Protein 9J91 (pdb70)

B-factor: mean 64.82, std 16.99, range [32.18, 132.57]

Radius of gyration: 20.66 Å; Cα contacts (8 Å, |Δi|>4): 702; chains: 1; bounding box: 48×65×39 Å

Nearest PDB structures (foldseek):
  9j91-assembly1_A  TM=1.003E+00  e=2.017E-70  Trichinella pseudospiralis
  8gxv-assembly1_A  TM=9.081E-01  e=3.462E-33  Chlorobium limicola DSM 245
  3f5n-assembly4_D  TM=8.571E-01  e=1.144E-31  Homo sapiens
  5ncs-assembly2_B  TM=8.682E-01  e=2.111E-29  Tannerella forsythia 92A2
  6hx4-assembly2_B  TM=8.021E-01  e=2.090E-24  Homo sapiens

Secondary structure (DSSP, 8-state):
-HHHHHHHHHHHHHHTT--SS-EEE-HHHHHHHHHHHHTTB-HHHHHHTTTT-----------EEEEEEEEEEETT----HHHHHHHHHH-SS--EEE-TTSHHHHHHHHHHHH---S---S-SS--SS--EEEEEEEEEE--BSS---GGG-EEEEEE-SSS-EEEEEEEEEEEEEEEEE-SSEEEEEEEBSSTTEEEEEEEESSTT-HHHHHHH--HHHHHHHHHS-EEEEEEEEEE-EEEEEE--HHHHHHTT---TTS-B-----EEEEEEEEEEEE-S----PPPEEEE--S-EEEEEEETTS--EEEEEEE--

Solvent-accessible surface area: 15010 Å² total; per-residue (Å²): 181,50,59,28,26,22,0,78,8,2,2,65,16,0,64,36,29,20,79,144,61,28,11,2,0,0,0,22,0,0,40,25,0,22,9,2,6,12,30,4,10,39,50,206,6,82,100,63,15,65,65,104,24,98,88,102,70,84,73,59,135,105,101,76,64,55,31,2,14,30,2,2,0,65,72,114,30,171,26,79,95,80,25,56,75,80,0,81,159,31,20,157,12,46,18,34,81,3,60,3,90,82,27,85,61,2,10,95,94,1,17,173,69,0,43,96,114,69,24,132,15,3,66,105,123,67,12,102,162,12,8,14,2,1,0,0,3,0,1,1,22,5,47,8,68,39,113,4,38,78,170,50,30,57,115,75,157,0,21,26,76,158,137,52,102,109,108,15,56,0,0,46,26,84,51,75,11,105,2,15,103,57,152,40,2,22,0,0,4,3,21,3,65,66,56,118,13,0,0,8,0,0,3,3,88,93,121,91,9,3,93,116,3,0,92,85,2,48,1,84,55,0,30,73,4,15,155,66,15,91,78,68,96,0,40,2,12,0,0,82,18,140,9,79,49,87,17,66,2,77,116,1,16,88,94,46,37,43,31,33,110,139,44,22,57,130,113,11,50,20,19,27,12,31,4,31,0,40,0,47,5,30,14,56,18,85,198,82,120,58,26,83,0,73,0,45,18,2,0,0,0,0,0,0,9,73,148,36,27,4,0,12,0,0,0,0,12,36,23

Organism: Trichinella pseudospiralis (NCBI:txid6337)

InterPro domains:
  IPR000215 Serpin family [PTHR11461] (72-438)
  IPR023795 Serpin, conserved site [PS00284] (414-424)
  IPR023796 Serpin domain [PF00079] (73-437)
  IPR023796 Serpin domain [SM00093] (78-440)
  IPR036186 Serpin superfamily [SSF56574] (59-439)
  IPR042178 Serpin superfamily, domain 1 [G3DSA:3.30.497.10] (81-402)
  IPR042185 Serpin superfamily, domain 2 [G3DSA:2.30.39.10] (234-437)

Foldseek 3Di:
DLLLLLLQQVLLLVLLDDDLDKDKFFSVLVVLLVVLQQLWWDDPQVVVPCVSPPDDDDDDDDQDKDKDKAKEFAQPDPQDVVSQVVQVVPDDYGYHYAHCCVVVVRLVVVQVSVDVDDDSWDDGDQGHPAGMEIEIEIEHEFAFADFFDQVQFDWDWFDLDVPDTDTFTKTKDKDKWWWDDDDFWIWTWTATNVRQKIKIKTATPDQACASVCSVVAGSVNVLVNVVPTDIDIETEIGGFDKDKDKDQVVVSVVVVPHDQDDTTSPDHGHRYYTTIYIYGDDRGHDVDDHHYHHRRGKIKMFMARPVSSGTGMIMIDSD

Structure (mmCIF, N/CA/C/O backbone):
data_9J91
#
_entry.id   9J91
#
_cell.length_a   175.498
_cell.length_b   175.498
_cell.length_c   63.425
_cell.angle_alpha   90.000
_cell.angle_beta   90.000
_cell.angle_gamma   120.000
#
_symmetry.space_group_name_H-M   'P 62 2 2'
#
loop_
_entity.id
_entity.type
_entity.pdbx_description
1 polymer 'Serine protease inhibitor 1 serpin'
2 water water
#
loop_
_atom_site.group_PDB
_atom_site.id
_atom_site.type_symbol
_atom_site.label_atom_id
_atom_site.label_alt_id
_atom_site.label_comp_id
_atom_site.label_asym_id
_atom_site.label_entity_id
_atom_site.label_seq_id
_atom_site.pdbx_PDB_ins_code
_atom_site.Cartn_x
_atom_site.Cartn_y
_atom_site.Cartn_z
_atom_site.occupancy
_atom_site.B_iso_or_equiv
_atom_site.auth_seq_id
_atom_site.auth_comp_id
_atom_site.auth_asym_id
_atom_site.auth_atom_id
_atom_site.pdbx_PDB_model_num
ATOM 1 N N . PHE A 1 6 ? 21.97562 56.76927 59.07969 1.000 78.44863 6 PHE A N 1
ATOM 2 C CA . PHE A 1 6 ? 20.65695 57.18878 58.60803 1.000 76.49367 6 PHE A CA 1
ATOM 3 C C . PHE A 1 6 ? 20.43770 56.81275 57.13120 1.000 75.73909 6 PHE A C 1
ATOM 4 O O . PHE A 1 6 ? 21.38615 56.59478 56.37495 1.000 65.46339 6 PHE A O 1
ATOM 12 N N . ASP A 1 7 ? 19.16633 56.71546 56.74079 1.000 76.26209 7 ASP A N 1
ATOM 13 C CA . ASP A 1 7 ? 18.82942 56.36853 55.36224 1.000 78.86750 7 ASP A CA 1
ATOM 14 C C . ASP A 1 7 ? 19.32016 57.43877 54.39323 1.000 74.15960 7 ASP A C 1
ATOM 15 O O . ASP A 1 7 ? 19.80720 57.12704 53.29792 1.000 60.04677 7 ASP A O 1
ATOM 20 N N . ILE A 1 8 ? 19.19272 58.70658 54.78996 1.000 76.68860 8 ILE A N 1
ATOM 21 C CA . ILE A 1 8 ? 19.73402 59.82563 54.02315 1.000 76.01306 8 ILE A CA 1
ATOM 22 C C . ILE A 1 8 ? 21.20116 59.58847 53.67902 1.000 76.97589 8 ILE A C 1
ATOM 23 O O . ILE A 1 8 ? 21.63830 59.83335 52.54550 1.000 78.06236 8 ILE A O 1
ATOM 28 N N . SER A 1 9 ? 21.97885 59.07968 54.63002 1.000 76.16183 9 SER A N 1
ATOM 29 C CA . SER A 1 9 ? 23.39356 58.89136 54.34860 1.000 74.76927 9 SER A CA 1
ATOM 30 C C . SER A 1 9 ? 23.66144 57.63984 53.51394 1.000 70.07568 9 SER A C 1
ATOM 31 O O . SER A 1 9 ? 24.70763 57.54999 52.86184 1.000 71.55258 9 SER A O 1
ATOM 34 N N . MET A 1 10 ? 22.74817 56.67689 53.49932 1.000 70.75528 10 MET A N 1
ATOM 35 C CA . MET A 1 10 ? 22.95648 55.52701 52.63056 1.000 78.06091 10 MET A CA 1
ATOM 36 C C . MET A 1 10 ? 22.60178 55.86878 51.19482 1.000 70.11432 10 MET A C 1
ATOM 37 O O . MET A 1 10 ? 23.27383 55.42761 50.26295 1.000 62.76959 10 MET A O 1
ATOM 42 N N . ALA A 1 11 ? 21.53049 56.63441 50.99659 1.000 70.48951 11 ALA A N 1
ATOM 43 C CA . ALA A 1 11 ? 21.14918 57.03341 49.64805 1.000 74.28116 11 ALA A CA 1
ATOM 44 C C . ALA A 1 11 ? 22.33267 57.66468 48.92709 1.000 71.92124 11 ALA A C 1
ATOM 45 O O . ALA A 1 11 ? 22.71136 57.21399 47.84409 1.000 66.87748 11 ALA A O 1
ATOM 47 N N . ASN A 1 12 ? 23.01056 58.61495 49.56205 1.000 70.93087 12 ASN A N 1
ATOM 48 C CA . ASN A 1 12 ? 24.09327 59.27433 48.85044 1.000 71.00574 12 ASN A CA 1
ATOM 49 C C . ASN A 1 12 ? 25.41614 58.51630 48.88986 1.000 66.74877 12 ASN A C 1
ATOM 50 O O . ASN A 1 12 ? 26.29982 58.80830 48.07875 1.000 60.03185 12 ASN A O 1
ATOM 55 N N . PHE A 1 13 ? 25.59363 57.56012 49.79970 1.000 69.67734 13 PHE A N 1
ATOM 56 C CA . PHE A 1 13 ? 26.71519 56.64380 49.63565 1.000 64.39332 13 PHE A CA 1
ATOM 57 C C . PHE A 1 13 ? 26.56279 55.85374 48.35115 1.000 59.99963 13 PHE A C 1
ATOM 58 O O . PHE A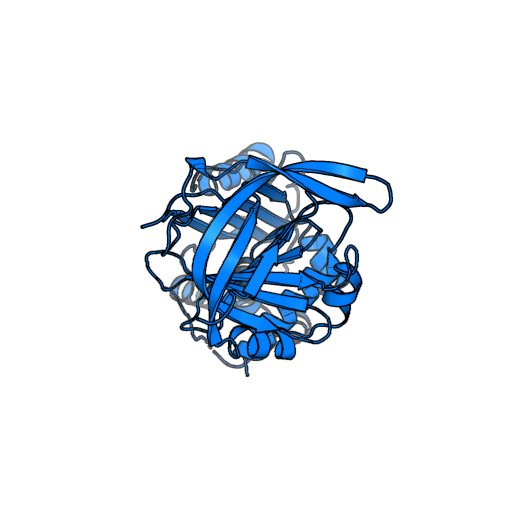 1 13 ? 27.53648 55.67172 47.60928 1.000 56.86650 13 PHE A O 1
ATOM 66 N N . ALA A 1 14 ? 25.32936 55.40682 48.05910 1.000 65.57062 14 ALA A N 1
ATOM 67 C CA . ALA A 1 14 ? 25.04627 54.69088 46.81610 1.000 65.28367 14 ALA A CA 1
ATOM 68 C C . ALA A 1 14 ? 25.24607 55.58216 45.59675 1.000 58.38526 14 ALA A C 1
ATOM 69 O O . ALA A 1 14 ? 25.80619 55.13478 44.58965 1.000 57.08288 14 ALA A O 1
ATOM 71 N N . MET A 1 15 ? 24.80168 56.84325 45.66931 1.000 52.36566 15 MET A N 1
ATOM 72 C CA . MET A 1 15 ? 24.97404 57.74769 44.53641 1.000 58.23037 15 MET A CA 1
ATOM 73 C C . MET A 1 15 ? 26.45102 57.93377 44.19543 1.000 56.36632 15 MET A C 1
ATOM 74 O O . MET A 1 15 ? 26.80923 58.00738 43.01376 1.000 47.38372 15 MET A O 1
ATOM 79 N N . GLU A 1 16 ? 27.32657 57.97840 45.20851 1.000 55.41506 16 GLU A N 1
ATOM 80 C CA . GLU A 1 16 ? 28.74993 58.11107 44.93215 1.000 51.37767 16 GLU A CA 1
ATOM 81 C C . GLU A 1 16 ? 29.33573 56.83661 44.34712 1.000 52.35891 16 GLU A C 1
ATOM 82 O O . GLU A 1 16 ? 30.23878 56.91327 43.49912 1.000 50.01628 16 GLU A O 1
ATOM 88 N N . LEU A 1 17 ? 28.83455 55.66624 44.76429 1.000 53.09926 17 LEU A N 1
ATOM 89 C CA . LEU A 1 17 ? 29.34319 54.42240 44.19290 1.000 57.27162 17 LEU A CA 1
ATOM 90 C C . LEU A 1 17 ? 28.94181 54.27831 42.72929 1.000 54.67911 17 LEU A C 1
ATOM 91 O O . LEU A 1 17 ? 29.76807 53.87785 41.90229 1.000 55.62342 17 LEU A O 1
ATOM 96 N N . TYR A 1 18 ? 27.69154 54.60820 42.37721 1.000 56.48043 18 TYR A N 1
ATOM 97 C CA . TYR A 1 18 ? 27.33211 54.63774 40.95614 1.000 62.20364 18 TYR A CA 1
ATOM 98 C C . TYR A 1 18 ? 28.18459 55.65741 40.22276 1.000 59.81363 18 TYR A C 1
ATOM 99 O O . TYR A 1 18 ? 28.73607 55.36644 39.15478 1.000 61.48449 18 TYR A O 1
ATOM 108 N N . ARG A 1 19 ? 28.32553 56.85019 40.81606 1.000 53.70838 19 ARG A N 1
ATOM 109 C CA . ARG A 1 19 ? 29.18276 57.90580 40.27741 1.000 60.24948 19 ARG A CA 1
ATOM 110 C C . ARG A 1 19 ? 30.60952 57.41543 40.03950 1.000 60.47547 19 ARG A C 1
ATOM 111 O O . ARG A 1 19 ? 31.17391 57.61668 38.96029 1.000 61.57771 19 ARG A O 1
ATOM 119 N N . GLN A 1 20 ? 31.21595 56.77371 41.04099 1.000 60.58282 20 GLN A N 1
ATOM 120 C CA . GLN A 1 20 ? 32.56632 56.25034 40.85204 1.000 61.85762 20 GLN A CA 1
ATOM 121 C C . GLN A 1 20 ? 32.59935 55.24849 39.70078 1.000 65.79651 20 GLN A C 1
ATOM 122 O O . GLN A 1 20 ? 33.44775 55.33939 38.80369 1.000 63.69427 20 GLN A O 1
ATOM 128 N N . SER A 1 21 ? 31.64286 54.31409 39.67952 1.000 68.03389 21 SER A N 1
ATOM 129 C CA . SER A 1 21 ? 31.78686 53.13005 38.84371 1.000 68.52255 21 SER A CA 1
ATOM 130 C C . SER A 1 21 ? 31.43124 53.42459 37.38887 1.000 71.72981 21 SER A C 1
ATOM 131 O O . SER A 1 21 ? 31.25560 52.50529 36.58446 1.000 76.05532 21 SER A O 1
ATOM 134 N N . PHE A 1 22 ? 31.36076 54.69595 37.01816 1.000 73.58825 22 PHE A N 1
ATOM 135 C CA . PHE A 1 22 ? 31.22881 55.04576 35.61427 1.000 80.83449 22 PHE A CA 1
ATOM 136 C C . PHE A 1 22 ? 32.17676 56.13662 35.118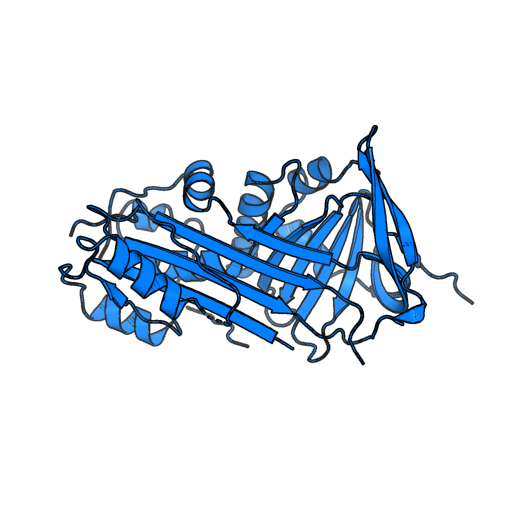00 1.000 83.59656 22 PHE A C 1
ATOM 137 O O . PHE A 1 22 ? 32.23964 56.31941 33.89784 1.000 84.67359 22 PHE A O 1
ATOM 145 N N . SER A 1 23 ? 32.81143 56.94179 35.98817 1.000 77.95859 23 SER A N 1
ATOM 146 C CA . SER A 1 23 ? 33.56447 58.08724 35.47490 1.000 79.12459 23 SER A CA 1
ATOM 147 C C . SER A 1 23 ? 34.49834 57.60275 34.38197 1.000 82.46304 23 SER A C 1
ATOM 148 O O . SER A 1 23 ? 35.08068 56.52273 34.47757 1.000 83.57181 23 SER A O 1
ATOM 151 N N . ASN A 1 24 ? 34.57965 58.38081 33.31138 1.000 83.81874 24 ASN A N 1
ATOM 152 C CA . ASN A 1 24 ? 35.18472 57.89623 32.08819 1.000 84.66042 24 ASN A CA 1
ATOM 153 C C . ASN A 1 24 ? 35.65344 59.12234 31.28827 1.000 89.59615 24 ASN A C 1
ATOM 154 O O . ASN A 1 24 ? 35.78252 60.20529 31.81194 1.000 82.98590 24 ASN A O 1
ATOM 159 N N . GLN A 1 25 ? 35.89495 58.87856 29.98522 1.000 88.73373 25 GLN A N 1
ATOM 160 C CA . GLN A 1 25 ? 36.30438 59.88080 29.01235 1.000 83.03280 25 GLN A CA 1
ATOM 161 C C . GLN A 1 25 ? 35.13436 60.34821 28.15864 1.000 80.94345 25 GLN A C 1
ATOM 162 O O . GLN A 1 25 ? 35.32783 60.75642 27.01078 1.000 86.50800 25 GLN A O 1
ATOM 168 N N . SER A 1 26 ? 33.92522 60.26955 28.69282 1.000 72.75870 26 SER A N 1
ATOM 169 C CA . SER A 1 26 ? 32.72597 60.77617 28.06262 1.000 70.35185 26 SER A CA 1
ATOM 170 C C . SER A 1 26 ? 31.95093 61.54751 29.11486 1.000 64.48228 26 SER A C 1
ATOM 171 O O . SER A 1 26 ? 32.27320 61.50723 30.30145 1.000 66.92761 26 SER A O 1
ATOM 174 N N . ASN A 1 27 ? 30.91820 62.24922 28.67645 1.000 61.64110 27 ASN A N 1
ATOM 175 C CA . ASN A 1 27 ? 30.02908 62.88493 29.62307 1.000 58.19401 27 ASN A CA 1
ATOM 176 C C . ASN A 1 27 ? 29.09087 61.85143 30.23397 1.000 55.23608 27 ASN A C 1
ATOM 177 O O . ASN A 1 27 ? 29.02526 60.69501 29.81518 1.000 61.68711 27 ASN A O 1
ATOM 182 N N . SER A 1 28 ? 28.35666 62.28959 31.24345 1.000 49.54532 28 SER A N 1
ATOM 183 C CA . SER A 1 28 ? 27.48116 61.39872 31.97259 1.000 55.03025 28 SER A CA 1
ATOM 184 C C . SER A 1 28 ? 26.36385 62.20761 32.60691 1.000 47.55268 28 SER A C 1
ATOM 185 O O . SER A 1 28 ? 26.53090 63.38683 32.92636 1.000 45.92265 28 SER A O 1
ATOM 188 N N . PHE A 1 29 ? 25.23180 61.54211 32.80610 1.000 41.30723 29 PHE A N 1
ATOM 189 C CA . PHE A 1 29 ? 24.08852 62.14295 33.47352 1.000 45.33293 29 PHE A CA 1
ATOM 190 C C . PHE A 1 29 ? 23.07648 61.04413 33.76357 1.000 48.27302 29 PHE A C 1
ATOM 191 O O . PHE A 1 29 ? 22.65917 60.30849 32.85343 1.000 50.15720 29 PHE A O 1
ATOM 199 N N . PHE A 1 30 ? 22.68553 60.91511 35.02591 1.000 39.54739 30 PHE A N 1
ATOM 200 C CA . PHE A 1 30 ? 21.79260 59.83362 35.41695 1.000 46.88464 30 PHE A CA 1
ATOM 201 C C . PHE A 1 30 ? 21.13996 60.18625 36.74260 1.000 48.26604 30 PHE A C 1
ATOM 202 O O . PHE A 1 30 ? 21.52296 61.14621 37.41953 1.000 51.13848 30 PHE A O 1
ATOM 210 N N . SER A 1 31 ? 20.17019 59.35957 37.11232 1.000 42.81566 31 SER A N 1
ATOM 211 C CA . SER A 1 31 ? 19.31412 59.60992 38.26241 1.000 47.80858 31 SER A CA 1
ATOM 212 C C . SER A 1 31 ? 19.57602 58.54252 39.31878 1.000 50.16680 31 SER A C 1
ATOM 213 O O . SER A 1 31 ? 19.02200 57.44302 39.24828 1.000 48.21178 31 SER A O 1
ATOM 216 N N . PRO A 1 32 ? 20.44654 58.78223 40.30444 1.000 50.64504 32 PRO A N 1
ATOM 217 C CA . PRO A 1 32 ? 20.57025 57.77865 41.36826 1.000 53.46043 32 PRO A CA 1
ATOM 218 C C . PRO A 1 32 ? 19.28098 57.61371 42.16834 1.000 48.47703 32 PRO A C 1
ATOM 219 O O . PRO A 1 32 ? 18.98847 56.49908 42.61124 1.000 46.77844 32 PRO A O 1
ATOM 223 N N . TYR A 1 33 ? 18.46949 58.66549 42.31427 1.000 47.65776 33 TYR A N 1
ATOM 224 C CA . TYR A 1 33 ? 17.15189 58.51050 42.93504 1.000 49.37119 33 TYR A CA 1
ATOM 225 C C . TYR A 1 33 ? 16.23035 57.59860 42.11692 1.000 48.84585 33 TYR A C 1
ATOM 226 O O . TYR A 1 33 ? 15.44601 56.82437 42.68712 1.000 44.07003 33 TYR A O 1
ATOM 235 N N . SER A 1 34 ? 16.29729 57.67573 40.78157 1.000 43.25262 34 SER A N 1
ATOM 236 C CA . SER A 1 34 ? 15.45786 56.78108 39.98462 1.000 50.50339 34 SER A CA 1
ATOM 237 C C . SER A 1 34 ? 15.87489 55.33090 40.13966 1.000 53.13664 34 SER A C 1
ATOM 238 O O . SER A 1 34 ? 15.02003 54.43344 40.19740 1.000 53.58648 34 SER A O 1
ATOM 241 N N . ILE A 1 35 ? 17.18078 55.08241 40.21536 1.000 52.05510 35 ILE A N 1
ATOM 242 C CA . ILE A 1 35 ? 17.65934 53.71652 40.39557 1.000 49.76749 35 ILE A CA 1
ATOM 243 C C . ILE A 1 35 ? 17.20138 53.17717 41.74278 1.000 53.49604 35 ILE A C 1
ATOM 244 O O . ILE A 1 35 ? 16.74631 52.02918 41.85184 1.000 53.42776 35 ILE A O 1
ATOM 249 N N . VAL A 1 36 ? 17.24803 54.02459 42.77407 1.000 50.80898 36 VAL A N 1
ATOM 250 C CA . VAL A 1 36 ? 16.83774 53.61312 44.11543 1.000 48.66466 36 VAL A CA 1
ATOM 251 C C . VAL A 1 36 ? 15.38441 53.15234 44.10491 1.000 49.91698 36 VAL A C 1
ATOM 252 O O . VAL A 1 36 ? 15.07547 52.01529 44.48056 1.000 52.33030 36 VAL A O 1
ATOM 256 N N . LEU A 1 37 ? 14.47402 54.02656 43.64800 1.000 52.34316 37 LEU A N 1
ATOM 257 C CA . LEU A 1 37 ? 13.05052 53.68285 43.57503 1.000 53.18437 37 LEU A CA 1
ATOM 258 C C . LEU A 1 37 ? 12.83305 52.35252 42.85325 1.000 54.24245 37 LEU A C 1
ATOM 259 O O . LEU A 1 37 ? 12.04117 51.51132 43.29751 1.000 52.12778 37 LEU A O 1
ATOM 264 N N . THR A 1 38 ? 13.53377 52.14108 41.74041 1.000 46.92180 38 THR A N 1
ATOM 265 C CA . THR A 1 38 ? 13.34435 50.89586 41.01738 1.000 49.99085 38 THR A CA 1
ATOM 266 C C . THR A 1 38 ? 13.99352 49.71693 41.74562 1.000 54.41857 38 THR A C 1
ATOM 267 O O . THR A 1 38 ? 13.47668 48.59522 41.67975 1.000 54.63518 38 THR A O 1
ATOM 271 N N . LEU A 1 39 ? 15.09742 49.94238 42.47445 1.000 52.41778 39 LEU A N 1
ATOM 272 C CA . LEU A 1 39 ? 15.61404 48.87515 43.32802 1.000 55.27860 39 LEU A CA 1
ATOM 273 C C . LEU A 1 39 ? 14.70584 48.64375 44.52537 1.000 54.39976 39 LEU A C 1
ATOM 274 O O . LEU A 1 39 ? 14.60609 47.51294 45.01937 1.000 49.91452 39 LEU A O 1
ATOM 279 N N . ALA A 1 40 ? 14.01110 49.68973 44.97876 1.000 48.26266 40 ALA A N 1
ATOM 280 C CA . ALA A 1 40 ? 13.03396 49.51317 46.04610 1.000 54.43294 40 ALA A CA 1
ATOM 281 C C . ALA A 1 40 ? 11.88083 48.60875 45.61896 1.000 61.96613 40 ALA A C 1
ATOM 282 O O . ALA A 1 40 ? 11.36796 47.83720 46.43985 1.000 64.21801 40 ALA A O 1
ATOM 284 N N . MET A 1 41 ? 11.45058 48.69130 44.35015 1.000 59.36150 41 MET A N 1
ATOM 285 C CA . MET A 1 41 ? 10.37174 47.82252 43.88166 1.000 61.32714 41 MET A CA 1
ATOM 286 C C . MET A 1 41 ? 10.77560 46.35268 43.94929 1.000 61.52196 41 MET A C 1
ATOM 287 O O . MET A 1 41 ? 10.04925 45.52948 44.51655 1.000 57.80826 41 MET A O 1
ATOM 292 N N . THR A 1 42 ? 11.92745 46.00599 43.35801 1.000 60.27779 42 THR A N 1
ATOM 293 C CA . THR A 1 42 ? 12.48949 44.66782 43.52075 1.000 58.55477 42 THR A CA 1
ATOM 294 C C . THR A 1 42 ? 12.62949 44.28787 44.99461 1.000 65.01135 42 THR A C 1
ATOM 295 O O . THR A 1 42 ? 12.45793 43.11796 45.36007 1.000 66.43895 42 THR A O 1
ATOM 299 N N . TYR A 1 43 ? 12.92292 45.26898 45.85996 1.000 60.54582 43 TYR A N 1
ATOM 300 C CA . TYR A 1 43 ? 13.27737 44.96543 47.24780 1.000 65.28846 43 TYR A CA 1
ATOM 301 C C . TYR A 1 43 ? 12.05107 44.59242 48.07683 1.000 66.04702 43 TYR A C 1
ATOM 302 O O . TYR A 1 43 ? 12.14207 43.73550 48.96896 1.000 66.04627 43 TYR A O 1
ATOM 311 N N . PHE A 1 44 ? 10.90148 45.20804 47.79062 1.000 67.62873 44 PHE A N 1
ATOM 312 C CA . PHE A 1 44 ? 9.65221 44.90282 48.48211 1.000 68.41705 44 PHE A CA 1
ATOM 313 C C . PHE A 1 44 ? 9.14767 43.48834 48.20900 1.000 65.61045 44 PHE A C 1
ATOM 314 O O . PHE A 1 44 ? 8.23457 43.02802 48.90061 1.000 63.76961 44 PHE A O 1
ATOM 322 N N . GLY A 1 45 ? 9.70036 42.79705 47.22134 1.000 65.85748 45 GLY A N 1
ATOM 323 C CA . GLY A 1 45 ? 9.30698 41.42863 46.97428 1.000 69.00115 45 GLY A CA 1
ATOM 324 C C . GLY A 1 45 ? 10.49139 40.48643 46.95112 1.000 74.55004 45 GLY A C 1
ATOM 325 O O . GLY A 1 45 ? 10.46762 39.47401 46.25353 1.000 68.91779 45 GLY A O 1
ATOM 326 N N . SER A 1 46 ? 11.54096 40.81053 47.70002 1.000 76.92494 46 SER A N 1
ATOM 327 C CA . SER A 1 46 ? 12.72431 39.96914 47.80042 1.000 74.38336 46 SER A CA 1
ATOM 328 C C . SER A 1 46 ? 12.73821 39.23893 49.13613 1.000 69.15430 46 SER A C 1
ATOM 329 O O . SER A 1 46 ? 12.05557 39.62380 50.09281 1.000 68.44751 46 SER A O 1
ATOM 332 N N . SER A 1 47 ? 13.54117 38.18027 49.19419 1.000 70.48814 47 SER A N 1
ATOM 333 C CA . SER A 1 47 ? 13.78414 37.49161 50.45623 1.000 81.98018 47 SER A CA 1
ATOM 334 C C . SER A 1 47 ? 15.17235 36.85504 50.42854 1.000 73.64157 47 SER A C 1
ATOM 335 O O . SER A 1 47 ? 15.86814 36.86980 49.40941 1.000 72.57519 47 SER A O 1
ATOM 338 N N . GLY A 1 48 ? 15.58031 36.32451 51.58221 1.000 72.87818 48 GLY A N 1
ATOM 339 C CA . GLY A 1 48 ? 16.81381 35.55399 51.65233 1.000 69.15085 48 GLY A CA 1
ATOM 340 C C . GLY A 1 48 ? 18.05082 36.39784 51.39769 1.000 73.10651 48 GLY A C 1
ATOM 341 O O . GLY A 1 48 ? 18.18695 37.52061 51.90020 1.000 66.39862 48 GLY A O 1
ATOM 342 N N . ARG A 1 49 ? 18.97568 35.84425 50.60544 1.000 73.28056 49 ARG A N 1
ATOM 343 C CA . ARG A 1 49 ? 20.24303 36.52620 50.36431 1.000 76.13163 49 ARG A CA 1
ATOM 344 C C . ARG A 1 49 ? 20.02989 37.78890 49.54712 1.000 76.57014 49 ARG A C 1
ATOM 345 O O . ARG A 1 49 ? 20.55079 38.85715 49.90119 1.000 71.97211 49 ARG A O 1
ATOM 353 N N . THR A 1 50 ? 19.24303 37.68336 48.46840 1.000 77.08818 50 THR A N 1
ATOM 354 C CA . THR A 1 50 ? 18.84829 38.84865 47.68418 1.000 69.06157 50 THR A CA 1
ATOM 355 C C . THR A 1 50 ? 18.36188 39.98075 48.57795 1.000 69.61129 50 THR A C 1
ATOM 356 O O . THR A 1 50 ? 18.84543 41.11250 48.47942 1.000 71.86595 50 THR A O 1
ATOM 360 N N . LYS A 1 51 ? 17.42132 39.69147 49.47936 1.000 66.22113 51 LYS A N 1
ATOM 361 C CA . LYS A 1 51 ? 16.91809 40.74698 50.35418 1.000 71.76158 51 LYS A CA 1
ATOM 362 C C . LYS A 1 51 ? 18.01421 41.29391 51.26140 1.000 77.77820 51 LYS A C 1
ATOM 363 O O . LYS A 1 51 ? 18.03112 42.49128 51.56977 1.000 78.76734 51 LYS A O 1
ATOM 369 N N . GLN A 1 52 ? 18.93555 40.43307 51.70869 1.000 81.33473 52 GLN A N 1
ATOM 370 C CA . GLN A 1 52 ? 20.02625 40.91389 52.54865 1.000 77.41526 52 GLN A CA 1
ATOM 371 C C . GLN A 1 52 ? 21.08188 41.65690 51.73700 1.000 75.01702 52 GLN A C 1
ATOM 372 O O . GLN A 1 52 ? 21.69978 42.58615 52.25751 1.000 76.20066 52 GLN A O 1
ATOM 378 N N . GLN A 1 53 ? 21.31236 41.27800 50.47558 1.000 70.43780 53 GLN A N 1
ATOM 379 C CA . GLN A 1 53 ? 22.27245 42.02640 49.66419 1.000 72.94151 53 GLN A CA 1
ATOM 380 C C . GLN A 1 53 ? 21.83095 43.47788 49.50333 1.000 78.01707 53 GLN A C 1
ATOM 381 O O . GLN A 1 53 ? 22.58901 44.40832 49.80542 1.000 78.94782 53 GLN A O 1
ATOM 387 N N . LEU A 1 54 ? 20.58882 43.69065 49.05578 1.000 73.55517 54 LEU A N 1
ATOM 388 C CA . LEU A 1 54 ? 19.91509 44.97226 49.24022 1.000 75.20444 54 LEU A CA 1
ATOM 389 C C . LEU A 1 54 ? 19.74018 45.16578 50.73489 1.000 75.53204 54 LEU A C 1
ATOM 390 O O . LEU A 1 54 ? 20.17786 44.31571 51.50365 1.000 86.73779 54 LEU A O 1
ATOM 395 N N . LYS A 1 55 ? 19.13508 46.25572 51.18908 1.000 75.57050 55 LYS A N 1
ATOM 396 C CA . LYS A 1 55 ? 18.94590 46.42394 52.63424 1.000 84.92396 55 LYS A CA 1
ATOM 397 C C . LYS A 1 55 ? 20.27224 46.51694 53.39968 1.000 86.03032 55 LYS A C 1
ATOM 398 O O . LYS A 1 55 ? 20.34886 47.20360 54.42317 1.000 85.05810 55 LYS A O 1
ATOM 404 N N . ASP A 1 56 ? 21.33326 45.84926 52.92390 1.000 81.30695 56 ASP A N 1
ATOM 405 C CA . ASP A 1 56 ? 22.66265 46.34782 53.24376 1.000 81.42741 56 ASP A CA 1
ATOM 406 C C . ASP A 1 56 ? 22.82780 47.77906 52.75238 1.000 84.00038 56 ASP A C 1
ATOM 407 O O . ASP A 1 56 ? 23.86294 48.39571 53.02822 1.000 88.57475 56 ASP A O 1
ATOM 411 N N . ARG A 1 57 ? 21.82061 48.30007 52.00901 1.000 90.00773 57 ARG A N 1
ATOM 412 C CA . ARG A 1 57 ? 21.69796 49.66045 51.49037 1.000 86.89583 57 ARG A CA 1
ATOM 413 C C . ARG A 1 57 ? 20.24120 50.16467 51.53114 1.000 85.25257 57 ARG A C 1
ATOM 414 O O . ARG A 1 57 ? 19.83656 50.94080 50.66185 1.000 81.42201 57 ARG A O 1
ATOM 422 N N . LEU A 1 58 ? 19.45031 49.73448 52.52656 1.000 91.76880 58 LEU A N 1
ATOM 423 C CA . LEU A 1 58 ? 18.04315 50.07904 52.78725 1.000 91.85713 58 LEU A CA 1
ATOM 424 C C . LEU A 1 58 ? 17.70193 49.61999 54.21427 1.000 95.83806 58 LEU A C 1
ATOM 425 O O . LEU A 1 58 ? 18.28533 48.65364 54.70438 1.000 99.07266 58 LEU A O 1
ATOM 430 N N . PHE A 1 59 ? 16.77837 50.32142 54.89294 1.000 97.78969 59 PHE A N 1
ATOM 431 C CA . PHE A 1 59 ? 16.59171 50.09771 56.33497 1.000 98.61734 59 PHE A CA 1
ATOM 432 C C . PHE A 1 59 ? 15.16475 50.34186 56.81670 1.000 98.77142 59 PHE A C 1
ATOM 433 O O . PHE A 1 59 ? 14.57189 51.38046 56.50809 1.000 98.16417 59 PHE A O 1
ATOM 441 N N . SER A 1 60 ? 14.64505 49.40460 57.62027 1.000 95.24761 60 SER A N 1
ATOM 442 C CA . SER A 1 60 ? 13.32690 49.53046 58.23878 1.000 93.78481 60 SER A CA 1
ATOM 443 C C . SER A 1 60 ? 12.23898 49.59494 57.17289 1.000 96.03144 60 SER A C 1
ATOM 444 O O . SER A 1 60 ? 12.45222 49.13705 56.04410 1.000 97.69620 60 SER A O 1
ATOM 447 N N . VAL A 1 61 ? 11.05979 50.11535 57.53259 1.000 96.27821 61 VAL A N 1
ATOM 448 C CA . VAL A 1 61 ? 10.10683 50.66568 56.55607 1.000 90.71364 61 VAL A CA 1
ATOM 449 C C . VAL A 1 61 ? 9.38159 51.87196 57.17161 1.000 87.99198 61 VAL A C 1
ATOM 450 O O . VAL A 1 61 ? 9.99717 52.90893 57.45442 1.000 86.76361 61 VAL A O 1
ATOM 454 N N . ASP A 1 63 ? 7.90910 53.64964 53.28382 1.000 80.55426 63 ASP A N 1
ATOM 455 C CA . ASP A 1 63 ? 9.03048 54.38576 53.85085 1.000 76.92210 63 ASP A CA 1
ATOM 456 C C . ASP A 1 63 ? 8.77126 55.88859 53.89029 1.000 78.89065 63 ASP A C 1
ATOM 457 O O . ASP A 1 63 ? 7.63198 56.33085 53.96853 1.000 75.23307 63 ASP A O 1
ATOM 462 N N . ASP A 1 64 ? 9.85311 56.66610 53.82583 1.000 83.86782 64 ASP A N 1
ATOM 463 C CA . ASP A 1 64 ? 9.82430 58.12838 53.94395 1.000 76.51745 64 ASP A CA 1
ATOM 464 C C . ASP A 1 64 ? 9.97516 58.75272 52.55387 1.000 88.37589 64 ASP A C 1
ATOM 465 O O . ASP A 1 64 ? 11.07919 59.07562 52.09903 1.000 79.20444 64 ASP A O 1
ATOM 470 N N . GLN A 1 65 ? 8.85693 58.90360 51.85364 1.000 90.26266 65 GLN A N 1
ATOM 471 C CA . GLN A 1 65 ? 8.84746 59.49177 50.52035 1.000 80.20094 65 GLN A CA 1
ATOM 472 C C . GLN A 1 65 ? 7.98851 60.75352 50.59904 1.000 80.08632 65 GLN A C 1
ATOM 473 O O . GLN A 1 65 ? 6.77584 60.63567 50.79807 1.000 70.34426 65 GLN A O 1
ATOM 479 N N . LEU A 1 66 ? 8.55537 61.97710 50.42787 1.000 82.18203 66 LEU A N 1
ATOM 480 C CA . LEU A 1 66 ? 9.72914 62.49323 49.63896 1.000 73.55588 66 LEU A CA 1
ATOM 481 C C . LEU A 1 66 ? 9.21589 62.98967 48.27117 1.000 77.81261 66 LEU A C 1
ATOM 482 O O . LEU A 1 66 ? 9.93985 63.62787 47.50748 1.000 74.42600 66 LEU A O 1
ATOM 487 N N . GLN A 1 67 ? 7.95021 62.72222 47.96169 1.000 81.65325 67 GLN A N 1
ATOM 488 C CA . GLN A 1 67 ? 7.38620 63.19562 46.70087 1.000 76.65416 67 GLN A CA 1
ATOM 489 C C . GLN A 1 67 ? 7.08233 64.69527 46.78368 1.000 83.15834 67 GLN A C 1
ATOM 490 O O . GLN A 1 67 ? 6.21349 65.14001 47.55092 1.000 70.32520 67 GLN A O 1
ATOM 496 N N . ALA A 1 68 ? 7.82227 65.47051 45.99096 1.000 80.70244 68 ALA A N 1
ATOM 497 C CA . ALA A 1 68 ? 7.76497 66.91967 45.99260 1.000 71.83297 68 ALA A CA 1
ATOM 498 C C . ALA A 1 68 ? 7.96116 67.41947 44.57259 1.000 66.06822 68 ALA A C 1
ATOM 499 O O . ALA A 1 68 ? 7.53019 66.76567 43.62578 1.000 72.12534 68 ALA A O 1
ATOM 501 N N . MET A 1 89 ? 9.55248 75.01331 34.44101 1.000 74.46226 89 MET A N 1
ATOM 502 C CA . MET A 1 89 ? 10.25588 73.85943 35.00387 1.000 73.25118 89 MET A CA 1
ATOM 503 C C . MET A 1 89 ? 9.69252 72.51968 34.49231 1.000 68.47312 89 MET A C 1
ATOM 504 O O . MET A 1 89 ? 8.50463 72.25695 34.63170 1.000 71.51940 89 MET A O 1
ATOM 509 N N . GLN A 1 90 ? 10.55240 71.67720 33.90779 1.000 61.64819 90 GLN A N 1
ATOM 510 C CA . GLN A 1 90 ? 10.15338 70.42248 33.26580 1.000 62.24351 90 GLN A CA 1
ATOM 511 C C . GLN A 1 90 ? 10.88943 69.25135 33.91683 1.000 63.94347 90 GLN A C 1
ATOM 512 O O . GLN A 1 90 ? 12.10832 69.11456 33.76017 1.000 66.95242 90 GLN A O 1
ATOM 518 N N . LEU A 1 91 ? 10.15768 68.38418 34.61871 1.000 60.98123 91 LEU A N 1
ATOM 519 C CA . LEU A 1 91 ? 10.76212 67.23758 35.30161 1.000 58.36594 91 LEU A CA 1
ATOM 520 C C . LEU A 1 91 ? 9.90151 66.00627 35.06302 1.000 55.40970 91 LEU A C 1
ATOM 521 O O . LEU A 1 91 ? 8.78918 65.92109 35.58794 1.000 57.77196 91 LEU A O 1
ATOM 526 N N . HIS A 1 92 ? 10.44573 65.02291 34.34788 1.000 52.22299 92 HIS A N 1
ATOM 527 C CA . HIS A 1 92 ? 9.70571 63.81985 33.98166 1.000 57.19769 92 HIS A CA 1
ATOM 528 C C . HIS A 1 92 ? 10.51670 62.57599 34.32914 1.000 57.64903 92 HIS A C 1
ATOM 529 O O . HIS A 1 92 ? 11.54154 62.29369 33.68820 1.000 49.11023 92 HIS A O 1
ATOM 536 N N . LEU A 1 93 ? 10.03920 61.82590 35.32751 1.000 56.29095 93 LEU A N 1
ATOM 537 C CA . LEU A 1 93 ? 10.62371 60.55007 35.72810 1.000 53.98866 93 LEU A CA 1
ATOM 538 C C . LEU A 1 93 ? 9.69846 59.40300 35.32868 1.000 50.69207 93 LEU A C 1
ATOM 539 O O . LEU A 1 93 ? 8.50298 59.41671 35.64147 1.000 54.54304 93 LEU A O 1
ATOM 544 N N . ALA A 1 94 ? 10.25397 58.41711 34.63732 1.000 54.33462 94 ALA A N 1
ATOM 545 C CA . ALA A 1 94 ? 9.53668 57.20923 34.23424 1.000 53.96112 94 ALA A CA 1
ATOM 546 C C . ALA A 1 94 ? 10.22437 56.04360 34.94202 1.000 47.92302 94 ALA A C 1
ATOM 547 O O . ALA A 1 94 ? 11.29078 55.58091 34.51243 1.000 46.60317 94 ALA A O 1
ATOM 549 N N . ASN A 1 95 ? 9.62540 55.56680 36.02639 1.000 41.33359 95 ASN A N 1
ATOM 550 C CA . ASN A 1 95 ? 10.24022 54.52265 36.84137 1.000 48.99030 95 ASN A CA 1
ATOM 551 C C . ASN A 1 95 ? 9.25662 53.37668 37.01698 1.000 48.76645 95 ASN A C 1
ATOM 552 O O . ASN A 1 95 ? 8.25749 53.51671 37.73046 1.000 50.74189 95 ASN A O 1
ATOM 557 N N . ARG A 1 96 ? 9.54201 52.23731 36.38691 1.000 49.24647 96 ARG A N 1
ATOM 558 C CA . ARG A 1 96 ? 8.57668 51.14894 36.41456 1.000 53.07497 96 ARG A CA 1
ATOM 559 C C . ARG A 1 96 ? 9.26900 49.79319 36.39969 1.000 53.94103 96 ARG A C 1
ATOM 560 O O . ARG A 1 96 ? 10.35718 49.63102 35.83574 1.000 49.23854 96 ARG A O 1
ATOM 568 N N . LEU A 1 97 ? 8.59878 48.81663 37.00682 1.000 55.62769 97 LEU A N 1
ATOM 569 C CA . LEU A 1 97 ? 8.95713 47.40643 36.90433 1.000 59.17430 97 LEU A CA 1
ATOM 570 C C . LEU A 1 97 ? 7.98633 46.69196 35.95752 1.000 57.52033 97 LEU A C 1
ATOM 571 O O . LEU A 1 97 ? 6.76713 46.73108 36.16241 1.000 54.35350 97 LEU A O 1
ATOM 576 N N . PHE A 1 98 ? 8.52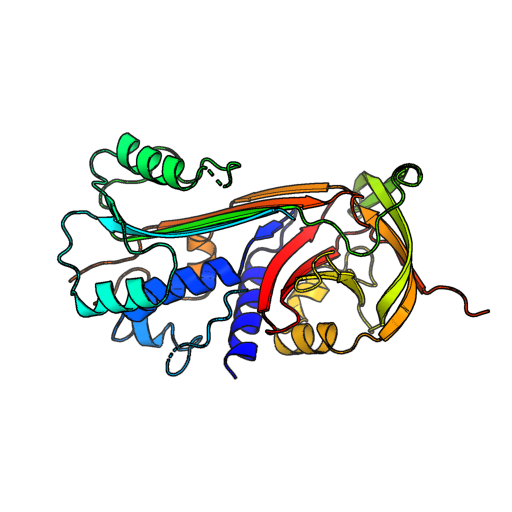703 46.00969 34.95562 1.000 57.71407 98 PHE A N 1
ATOM 577 C CA . PHE A 1 98 ? 7.74736 45.19962 34.02869 1.000 61.23752 98 PHE A CA 1
ATOM 578 C C . PHE A 1 98 ? 7.97051 43.71546 34.32607 1.000 64.96848 98 PHE A C 1
ATOM 579 O O . PHE A 1 98 ? 9.10967 43.23309 34.27677 1.000 64.06381 98 PHE A O 1
ATOM 587 N N . ALA A 1 99 ? 6.88614 42.99548 34.63289 1.000 65.99206 99 ALA A N 1
ATOM 588 C CA . ALA A 1 99 ? 6.92844 41.55753 34.89613 1.000 72.36014 99 ALA A CA 1
ATOM 589 C C . ALA A 1 99 ? 6.39318 40.77224 33.69975 1.000 72.70294 99 ALA A C 1
ATOM 590 O O . ALA A 1 99 ? 5.49269 41.23913 32.99125 1.000 69.93851 99 ALA A O 1
ATOM 592 N N . ARG A 1 100 ? 6.95225 39.57928 33.47365 1.000 74.40696 100 ARG A N 1
ATOM 593 C CA . ARG A 1 100 ? 6.42797 38.69878 32.43343 1.000 80.93562 100 ARG A CA 1
ATOM 594 C C . ARG A 1 100 ? 4.99771 38.29405 32.78931 1.000 84.40732 100 ARG A C 1
ATOM 595 O O . ARG A 1 100 ? 4.67665 38.06069 33.96077 1.000 77.47201 100 ARG A O 1
ATOM 603 N N . ASN A 1 101 ? 4.12954 38.23298 31.76530 1.000 83.53377 101 ASN A N 1
ATOM 604 C CA . ASN A 1 101 ? 2.68053 38.19737 31.98452 1.000 80.54206 101 ASN A CA 1
ATOM 605 C C . ASN A 1 101 ? 2.21930 36.98744 32.78648 1.000 84.61017 101 ASN A C 1
ATOM 606 O O . ASN A 1 101 ? 1.17429 37.05704 33.44220 1.000 78.48622 101 ASN A O 1
ATOM 611 N N . ASN A 1 102 ? 2.97410 35.89127 32.76682 1.000 91.29619 102 ASN A N 1
ATOM 612 C CA . ASN A 1 102 ? 2.55442 34.62583 33.36981 1.000 91.85422 102 ASN A CA 1
ATOM 613 C C . ASN A 1 102 ? 3.14495 34.40666 34.75849 1.000 91.16786 102 ASN A C 1
ATOM 614 O O . ASN A 1 102 ? 3.44234 33.27013 35.13354 1.000 96.17327 102 ASN A O 1
ATOM 619 N N . LEU A 1 103 ? 3.31525 35.46465 35.54835 1.000 88.89881 103 LEU A N 1
ATOM 620 C CA . LEU A 1 103 ? 3.89453 35.37648 36.88652 1.000 83.28718 103 LEU A CA 1
ATOM 621 C C . LEU A 1 103 ? 2.80810 35.67420 37.90797 1.000 80.50179 103 LEU A C 1
ATOM 622 O O . LEU A 1 103 ? 2.34422 36.81610 38.00966 1.000 80.69145 103 LEU A O 1
ATOM 627 N N . LYS A 1 104 ? 2.41370 34.65888 38.67547 1.000 81.97741 104 LYS A N 1
ATOM 628 C CA . LYS A 1 104 ? 1.43064 34.89168 39.72549 1.000 82.50315 104 LYS A CA 1
ATOM 629 C C . LYS A 1 104 ? 2.06664 35.73101 40.82777 1.000 82.14192 104 LYS A C 1
ATOM 630 O O . LYS A 1 104 ? 2.64080 35.19581 41.78347 1.000 87.24862 104 LYS A O 1
ATOM 636 N N . LEU A 1 105 ? 1.98795 37.04929 40.68735 1.000 76.07043 105 LEU A N 1
ATOM 637 C CA . LEU A 1 105 ? 2.46733 37.93199 41.73519 1.000 77.19010 105 LEU A CA 1
ATOM 638 C C . LEU A 1 105 ? 1.53046 37.87021 42.93267 1.000 75.90138 105 LEU A C 1
ATOM 639 O O . LEU A 1 105 ? 0.30595 37.85929 42.78295 1.000 76.26014 105 LEU A O 1
ATOM 644 N N . LEU A 1 106 ? 2.11278 37.82415 44.12371 1.000 69.98726 106 LEU A N 1
ATOM 645 C CA . LEU A 1 106 ? 1.30058 37.83846 45.31910 1.000 74.80771 106 LEU A CA 1
ATOM 646 C C . LEU A 1 106 ? 0.60023 39.19009 45.44703 1.000 77.67945 106 LEU A C 1
ATOM 647 O O . LEU A 1 106 ? 1.16114 40.22275 45.06718 1.000 77.18347 106 LEU A O 1
ATOM 652 N N . PRO A 1 107 ? -0.63635 39.21257 45.94953 1.000 84.27979 107 PRO A N 1
ATOM 653 C CA . PRO A 1 107 ? -1.36054 40.49248 46.01373 1.000 82.26271 107 PRO A CA 1
ATOM 654 C C . PRO A 1 107 ? -0.74551 41.47201 46.98879 1.000 78.07014 107 PRO A C 1
ATOM 655 O O . PRO A 1 107 ? -0.76034 42.68302 46.72716 1.000 79.42060 107 PRO A O 1
ATOM 659 N N . ALA A 1 108 ? -0.21387 40.97817 48.11187 1.000 76.56352 108 ALA A N 1
ATOM 660 C CA . ALA A 1 108 ? 0.37601 41.85878 49.11762 1.000 78.66482 108 ALA A CA 1
ATOM 661 C C . ALA A 1 108 ? 1.51142 42.68639 48.52282 1.000 79.67805 108 ALA A C 1
ATOM 662 O O . ALA A 1 108 ? 1.58784 43.90900 48.72733 1.000 71.29367 108 ALA A O 1
ATOM 664 N N . TYR A 1 109 ? 2.40628 42.02358 47.78243 1.000 74.38631 109 TYR A N 1
ATOM 665 C CA . TYR A 1 109 ? 3.44309 42.73185 47.04685 1.000 73.46629 109 TYR A CA 1
ATOM 666 C C . TYR A 1 109 ? 2.83002 43.74502 46.08969 1.000 76.67195 109 TYR A C 1
ATOM 667 O O . TYR A 1 109 ? 3.18639 44.93171 46.10205 1.000 75.59162 109 TYR A O 1
ATOM 676 N N . LEU A 1 110 ? 1.88958 43.28593 45.25861 1.000 77.75434 110 LEU A N 1
ATOM 677 C CA . LEU A 1 110 ? 1.22252 44.16691 44.30738 1.000 75.79102 110 LEU A CA 1
ATOM 678 C C . LEU A 1 110 ? 0.57202 45.35507 45.00501 1.000 75.05344 110 LEU A C 1
ATOM 679 O O . LEU A 1 110 ? 0.59113 46.47286 44.47818 1.000 75.21034 110 LEU A O 1
ATOM 684 N N . THR A 1 111 ? 0.00615 45.14395 46.19748 1.000 72.31079 111 THR A N 1
ATOM 685 C CA . THR A 1 111 ? -0.68680 46.24327 46.86277 1.000 77.26690 111 THR A CA 1
ATOM 686 C C . THR A 1 111 ? 0.28064 47.25823 47.46452 1.000 78.59896 111 THR A C 1
ATOM 687 O O . THR A 1 111 ? 0.04732 48.47087 47.37513 1.000 77.86029 111 THR A O 1
ATOM 691 N N . ARG A 1 112 ? 1.36507 46.79920 48.08747 1.000 75.79584 112 ARG A N 1
ATOM 692 C CA . ARG A 1 112 ? 2.29241 47.76440 48.66149 1.000 76.30856 112 ARG A CA 1
ATOM 693 C C . ARG A 1 112 ? 3.06113 48.49763 47.56578 1.000 76.93181 112 ARG A C 1
ATOM 694 O O . ARG A 1 112 ? 3.31041 49.70644 47.68494 1.000 74.04750 112 ARG A O 1
ATOM 702 N N . ILE A 1 113 ? 3.41143 47.80115 46.47511 1.000 71.02242 113 ILE A N 1
ATOM 703 C CA . ILE A 1 113 ? 3.95457 48.49403 45.30683 1.000 67.75032 113 ILE A CA 1
ATOM 704 C C . ILE A 1 113 ? 3.01428 49.62165 44.90093 1.000 72.80548 113 ILE A C 1
ATOM 705 O O . ILE A 1 113 ? 3.40102 50.79443 44.83155 1.000 72.02206 113 ILE A O 1
ATOM 710 N N . GLN A 1 114 ? 1.74815 49.27918 44.65674 1.000 74.93719 114 GLN A N 1
ATOM 711 C CA . GLN A 1 114 ? 0.77021 50.30021 44.30530 1.000 76.66219 114 GLN A CA 1
ATOM 712 C C . GLN A 1 114 ? 0.70504 51.39223 45.36096 1.000 75.95614 114 GLN A C 1
ATOM 713 O O . GLN A 1 114 ? 0.68796 52.57282 45.01240 1.000 77.82849 114 GLN A O 1
ATOM 719 N N . LYS A 1 115 ? 0.71304 51.04999 46.64267 1.000 80.17048 115 LYS A N 1
ATOM 720 C CA . LYS A 1 115 ? 0.55329 52.10716 47.62864 1.000 83.44679 115 LYS A CA 1
ATOM 721 C C . LYS A 1 115 ? 1.83242 52.89296 47.89160 1.000 80.91116 115 LYS A C 1
ATOM 722 O O . LYS A 1 115 ? 1.80493 53.82964 48.69523 1.000 81.89839 115 LYS A O 1
ATOM 728 N N . THR A 1 116 ? 2.93335 52.58369 47.20384 1.000 79.83600 116 THR A N 1
ATOM 729 C CA . THR A 1 116 ? 4.19163 53.28542 47.44449 1.000 80.60288 116 THR A CA 1
ATOM 730 C C . THR A 1 116 ? 4.69727 54.08079 46.24776 1.000 73.78231 116 THR A C 1
ATOM 731 O O . THR A 1 116 ? 5.26440 55.15831 46.43800 1.000 77.36939 116 THR A O 1
ATOM 735 N N . PHE A 1 117 ? 4.49013 53.61385 45.02566 1.000 67.59368 117 PHE A N 1
ATOM 736 C CA . PHE A 1 117 ? 5.03681 54.31209 43.86848 1.000 70.94877 117 PHE A CA 1
ATOM 737 C C . PHE A 1 117 ? 3.92710 54.77319 42.91780 1.000 68.85325 117 PHE A C 1
ATOM 738 O O . PHE A 1 117 ? 2.75133 54.40889 43.05037 1.000 70.80367 117 PHE A O 1
ATOM 746 N N . LYS A 1 118 ? 4.33660 55.59325 41.94528 1.000 58.14206 118 LYS A N 1
ATOM 747 C CA . LYS A 1 118 ? 3.41161 56.15291 40.96505 1.000 65.01719 118 LYS A CA 1
ATOM 748 C C . LYS A 1 118 ? 2.99794 55.10207 39.93404 1.000 65.60951 118 LYS A C 1
ATOM 749 O O . LYS A 1 118 ? 1.80333 54.87811 39.70482 1.000 64.93916 118 LYS A O 1
ATOM 755 N N . ALA A 1 119 ? 3.97654 54.44294 39.30553 1.000 59.88215 119 ALA A N 1
ATOM 756 C CA . ALA A 1 119 ? 3.74421 53.41165 38.29662 1.000 56.74267 119 ALA A CA 1
ATOM 757 C C . ALA A 1 119 ? 3.77798 52.03649 38.95710 1.000 61.32785 119 ALA A C 1
ATOM 758 O O . ALA A 1 119 ? 4.85187 51.55623 39.35216 1.000 60.25614 119 ALA A O 1
ATOM 760 N N . ASP A 1 120 ? 2.61219 51.39371 39.05574 1.000 62.16556 120 ASP A N 1
ATOM 761 C CA . ASP A 1 120 ? 2.54506 50.03748 39.58337 1.000 60.29979 120 ASP A CA 1
ATOM 762 C C . ASP A 1 120 ? 3.06621 49.04513 38.54268 1.000 53.67651 120 ASP A C 1
ATOM 763 O O . ASP A 1 120 ? 3.44786 49.41344 37.42906 1.000 53.37504 120 ASP A O 1
ATOM 768 N N . VAL A 1 121 ? 3.10263 47.76581 38.91456 1.000 52.56107 121 VAL A N 1
ATOM 769 C CA . VAL A 1 121 ? 3.75568 46.77070 38.07139 1.000 61.13081 121 VAL A CA 1
ATOM 770 C C . VAL A 1 121 ? 2.91258 46.51088 36.82464 1.000 65.45603 121 VAL A C 1
ATOM 771 O O . VAL A 1 121 ? 1.69754 46.27914 36.90422 1.000 65.39369 121 VAL A O 1
ATOM 775 N N . ASP A 1 122 ? 3.56363 46.54956 35.66934 1.000 59.62310 122 ASP A N 1
ATOM 776 C CA . ASP A 1 122 ? 2.89830 46.28939 34.40834 1.000 65.80847 122 ASP A CA 1
ATOM 777 C C . ASP A 1 122 ? 3.30094 44.92292 33.87742 1.000 67.54307 122 ASP A C 1
ATOM 778 O O . ASP A 1 122 ? 4.49248 44.61821 33.78416 1.000 64.53306 122 ASP A O 1
ATOM 783 N N . LEU A 1 123 ? 2.30758 44.11559 33.50470 1.000 69.49185 123 LEU A N 1
ATOM 784 C CA . LEU A 1 123 ? 2.56657 42.81164 32.90925 1.000 66.05820 123 LEU A CA 1
ATOM 785 C C . LEU A 1 123 ? 2.72091 42.93739 31.39866 1.000 66.86273 123 LEU A C 1
ATOM 786 O O . LEU A 1 123 ? 2.02131 43.71735 30.74834 1.000 69.04183 123 LEU A O 1
ATOM 791 N N . VAL A 1 124 ? 3.65967 42.17579 30.84933 1.000 68.15556 124 VAL A N 1
ATOM 792 C CA . VAL A 1 124 ? 4.03470 42.25751 29.44249 1.000 68.52475 124 VAL A CA 1
ATOM 793 C C . VAL A 1 124 ? 4.32330 40.85273 28.92644 1.000 74.04143 124 VAL A C 1
ATOM 794 O O . VAL A 1 124 ? 4.90163 40.02085 29.63476 1.000 74.30031 124 VAL A O 1
ATOM 798 N N . ASP A 1 125 ? 3.92433 40.59021 27.68509 1.000 77.60456 125 ASP A N 1
ATOM 799 C CA . ASP A 1 125 ? 4.28615 39.35849 26.99338 1.000 80.26543 125 ASP A CA 1
ATOM 800 C C . ASP A 1 125 ? 5.56818 39.61537 26.20183 1.000 80.44189 125 ASP A C 1
ATOM 801 O O . ASP A 1 125 ? 5.54512 40.28241 25.16193 1.000 82.94172 125 ASP A O 1
ATOM 806 N N . PHE A 1 126 ? 6.68834 39.08058 26.68848 1.000 81.89003 126 PHE A N 1
ATOM 807 C CA . PHE A 1 126 ? 7.97619 39.32861 26.05117 1.000 81.39596 126 PHE A CA 1
ATOM 808 C C . PHE A 1 126 ? 8.23326 38.43331 24.84328 1.000 86.79871 126 PHE A C 1
ATOM 809 O O . PHE A 1 126 ? 9.17037 38.71601 24.08568 1.000 85.64924 126 PHE A O 1
ATOM 817 N N . SER A 1 127 ? 7.42365 37.38282 24.63358 1.000 86.70141 127 SER A N 1
ATOM 818 C CA . SER A 1 127 ? 7.59459 36.53410 23.45267 1.000 89.85947 127 SER A CA 1
ATOM 819 C C . SER A 1 127 ? 7.49363 37.34331 22.15992 1.000 87.40615 127 SER A C 1
ATOM 820 O O . SER A 1 127 ? 8.19894 37.05601 21.18535 1.000 81.34332 127 SER A O 1
ATOM 823 N N . ASN A 1 128 ? 6.64257 38.36456 22.13131 1.000 86.11238 128 ASN A N 1
ATOM 824 C CA . ASN A 1 128 ? 6.67307 39.33309 21.03775 1.000 89.18399 128 ASN A CA 1
ATOM 825 C C . ASN A 1 128 ? 7.72210 40.36783 21.41517 1.000 85.36517 128 ASN A C 1
ATOM 826 O O . ASN A 1 128 ? 7.42630 41.38700 22.04260 1.000 81.06119 128 ASN A O 1
ATOM 831 N N . GLY A 1 129 ? 8.97334 40.07842 21.04324 1.000 83.58981 129 GLY A N 1
ATOM 832 C CA . GLY A 1 129 ? 10.07155 40.95645 21.41212 1.000 83.84201 129 GLY A CA 1
ATOM 833 C C . GLY A 1 129 ? 9.86774 42.38409 20.94380 1.000 84.07673 129 GLY A C 1
ATOM 834 O O . GLY A 1 129 ? 10.15710 43.33492 21.67580 1.000 85.01229 129 GLY A O 1
ATOM 835 N N . ALA A 1 130 ? 9.34985 42.55453 19.72579 1.000 80.28114 130 ALA A N 1
ATOM 836 C CA . ALA A 1 130 ? 9.15552 43.89244 19.18087 1.000 76.36252 130 ALA A CA 1
ATOM 837 C C . ALA A 1 130 ? 8.01254 44.61529 19.88303 1.000 82.83543 130 ALA A C 1
ATOM 838 O O . ALA A 1 130 ? 8.14547 45.78777 20.25797 1.000 79.13746 130 ALA A O 1
ATOM 840 N N . ALA A 1 131 ? 6.87087 43.93638 20.05730 1.000 81.87314 131 ALA A N 1
ATOM 841 C CA . ALA A 1 131 ? 5.71075 44.59033 20.66039 1.000 75.59767 131 ALA A CA 1
ATOM 842 C C . ALA A 1 131 ? 5.95496 44.90024 22.12982 1.000 80.41734 131 ALA A C 1
ATOM 843 O O . ALA A 1 131 ? 5.53932 45.95798 22.62132 1.000 76.42951 131 ALA A O 1
ATOM 845 N N . ALA A 1 132 ? 6.61157 43.97927 22.84837 1.000 80.24166 132 ALA A N 1
ATOM 846 C CA . ALA A 1 132 ? 6.96714 44.22238 24.24420 1.000 74.25464 132 ALA A CA 1
ATOM 847 C C . ALA A 1 132 ? 7.93571 45.39236 24.36321 1.000 75.74587 132 ALA A C 1
ATOM 848 O O . ALA A 1 132 ? 7.73174 46.30309 25.17517 1.000 69.87080 132 ALA A O 1
ATOM 850 N N . ALA A 1 133 ? 9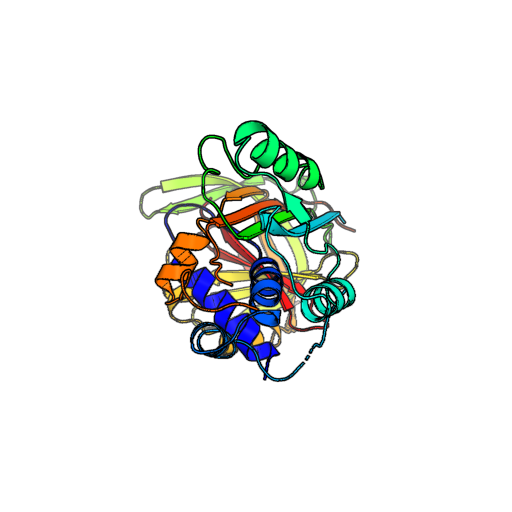.00023 45.38428 23.55276 1.000 74.97007 133 ALA A N 1
ATOM 851 C CA . ALA A 1 133 ? 9.93174 46.50622 23.55171 1.000 73.46194 133 ALA A CA 1
ATOM 852 C C . ALA A 1 133 ? 9.22734 47.80297 23.17141 1.000 73.20512 133 ALA A C 1
ATOM 853 O O . ALA A 1 133 ? 9.44966 48.84735 23.79814 1.000 75.65650 133 ALA A O 1
ATOM 855 N N . GLU A 1 134 ? 8.35493 47.75258 22.16247 1.000 76.47993 134 GLU A N 1
ATOM 856 C CA . GLU A 1 134 ? 7.62542 48.94646 21.75103 1.000 71.01303 134 GLU A CA 1
ATOM 857 C C . GLU A 1 134 ? 6.51563 49.30625 22.73092 1.000 70.85485 134 GLU A C 1
ATOM 858 O O . GLU A 1 134 ? 6.16620 50.48347 22.85797 1.000 72.64293 134 GLU A O 1
ATOM 864 N N . LYS A 1 135 ? 5.94898 48.32960 23.43794 1.000 69.02762 135 LYS A N 1
ATOM 865 C CA . LYS A 1 135 ? 4.97684 48.67389 24.46966 1.000 68.65585 135 LYS A CA 1
ATOM 866 C C . LYS A 1 135 ? 5.62941 49.50231 25.57679 1.000 71.06748 135 LYS A C 1
ATOM 867 O O . LYS A 1 135 ? 5.04148 50.47591 26.06682 1.000 66.28483 135 LYS A O 1
ATOM 873 N N . ILE A 1 136 ? 6.84992 49.13030 25.97746 1.000 70.18202 136 ILE A N 1
ATOM 874 C CA . ILE A 1 136 ? 7.54367 49.83443 27.05327 1.000 72.27249 136 ILE A CA 1
ATOM 875 C C . ILE A 1 136 ? 8.00843 51.20440 26.57170 1.000 65.75592 136 ILE A C 1
ATOM 876 O O . ILE A 1 136 ? 7.91715 52.20615 27.30468 1.000 54.68133 136 ILE A O 1
ATOM 881 N N . ASN A 1 137 ? 8.50545 51.26265 25.32823 1.000 62.56576 137 ASN A N 1
ATOM 882 C CA . ASN A 1 137 ? 9.05970 52.50028 24.78591 1.000 67.99254 137 ASN A CA 1
ATOM 883 C C . ASN A 1 137 ? 7.99407 53.57425 24.70485 1.000 66.26252 137 ASN A C 1
ATOM 884 O O . ASN A 1 137 ? 8.26487 54.76892 24.88081 1.000 65.72101 137 ASN A O 1
ATOM 889 N N . ARG A 1 138 ? 6.77379 53.14685 24.41143 1.000 62.76008 138 ARG A N 1
ATOM 890 C CA . ARG A 1 138 ? 5.61997 54.01777 24.32909 1.000 60.78145 138 ARG A CA 1
ATOM 891 C C . ARG A 1 138 ? 5.31306 54.67405 25.64955 1.000 53.71554 138 ARG A C 1
ATOM 892 O O . ARG A 1 138 ? 5.09082 55.88494 25.72604 1.000 64.57961 138 ARG A O 1
ATOM 900 N N . TRP A 1 139 ? 5.20326 53.85540 26.69114 1.000 58.90837 139 TRP A N 1
ATOM 901 C CA . TRP A 1 139 ? 4.94005 54.37827 28.02343 1.000 61.89009 139 TRP A CA 1
ATOM 902 C C . TRP A 1 139 ? 6.03763 55.34372 28.44614 1.000 60.10162 139 TRP A C 1
ATOM 903 O O . TRP A 1 139 ? 5.76542 56.33742 29.12229 1.000 61.16512 139 TRP A O 1
ATOM 914 N N . VAL A 1 140 ? 7.27964 55.09167 28.01424 1.000 53.69451 140 VAL A N 1
ATOM 915 C CA . VAL A 1 140 ? 8.36964 55.98955 28.37416 1.000 62.48361 140 VAL A CA 1
ATOM 916 C C . VAL A 1 140 ? 8.19874 57.34032 27.68336 1.000 65.42527 140 VAL A C 1
ATOM 917 O O . VAL A 1 140 ? 8.46073 58.39150 28.28054 1.000 63.77302 140 VAL A O 1
ATOM 921 N N . ALA A 1 141 ? 7.73180 57.34035 26.43409 1.000 63.22087 141 ALA A N 1
ATOM 922 C CA . ALA A 1 141 ? 7.62736 58.58478 25.65529 1.000 64.27825 141 ALA A CA 1
ATOM 923 C C . ALA A 1 141 ? 6.57349 59.57177 26.18951 1.000 61.51123 141 ALA A C 1
ATOM 924 O O . ALA A 1 141 ? 5.55444 59.17655 26.77285 1.000 62.09751 141 ALA A O 1
ATOM 926 N N . ARG A 1 147 ? 6.64620 63.29823 28.25019 1.000 65.15620 147 ARG A N 1
ATOM 927 C CA . ARG A 1 147 ? 7.80928 62.95064 29.07301 1.000 71.68008 147 ARG A CA 1
ATOM 928 C C . ARG A 1 147 ? 8.75708 62.40363 28.04101 1.000 74.01921 147 ARG A C 1
ATOM 929 O O . ARG A 1 147 ? 9.51665 61.44415 28.26069 1.000 69.23650 147 ARG A O 1
ATOM 937 N N . ILE A 1 148 ? 8.76042 63.17856 26.95062 1.000 79.38376 148 ILE A N 1
ATOM 938 C CA . ILE A 1 148 ? 8.65583 62.73331 25.55850 1.000 75.03906 148 ILE A CA 1
ATOM 939 C C . ILE A 1 148 ? 10.00232 62.73200 24.82815 1.000 75.68598 148 ILE A C 1
ATOM 940 O O . ILE A 1 148 ? 10.07925 63.03633 23.63180 1.000 69.68753 148 ILE A O 1
ATOM 945 N N . LYS A 1 149 ? 11.08390 62.35599 25.52610 1.000 75.03704 149 LYS A N 1
ATOM 946 C CA . LYS A 1 149 ? 12.41668 62.49100 24.94646 1.000 65.40502 149 LYS A CA 1
ATOM 947 C C . LYS A 1 149 ? 13.21658 61.18669 24.95848 1.000 75.90509 149 LYS A C 1
ATOM 948 O O . LYS A 1 149 ? 14.44151 61.22835 25.11951 1.000 77.64975 149 LYS A O 1
ATOM 954 N N . ASN A 1 150 ? 12.57561 60.02693 24.72528 1.000 77.72005 150 ASN A N 1
ATOM 955 C CA . ASN A 1 150 ? 13.26714 58.74268 24.85317 1.000 80.34083 150 ASN A CA 1
ATOM 956 C C . ASN A 1 150 ? 12.78232 57.69395 23.83598 1.000 84.75000 150 ASN A C 1
ATOM 957 O O . ASN A 1 150 ? 11.72826 57.84188 23.21090 1.000 89.81692 150 ASN A O 1
ATOM 962 N N . LEU A 1 151 ? 13.60182 56.63360 23.66322 1.000 84.17561 151 LEU A N 1
ATOM 963 C CA . LEU A 1 151 ? 13.21853 55.37681 22.97156 1.000 78.47016 151 LEU A CA 1
ATOM 964 C C . LEU A 1 151 ? 14.16094 54.26767 23.48511 1.000 81.08285 151 LEU A C 1
ATOM 965 O O . LEU A 1 151 ? 15.14534 53.93371 22.82582 1.000 79.85449 151 LEU A O 1
ATOM 970 N N . ILE A 1 152 ? 13.82344 53.68780 24.64578 1.000 77.69265 152 ILE A N 1
ATOM 971 C CA . ILE A 1 152 ? 14.86539 53.18935 25.55675 1.000 79.87752 152 ILE A CA 1
ATOM 972 C C . ILE A 1 152 ? 15.24225 51.70120 25.45693 1.000 81.08271 152 ILE A C 1
ATOM 973 O O . ILE A 1 152 ? 16.44651 51.43349 25.33583 1.000 78.62778 152 ILE A O 1
ATOM 978 N N . PRO A 1 153 ? 14.36802 50.69056 25.52382 1.000 85.25852 153 PRO A N 1
ATOM 979 C CA . PRO A 1 153 ? 14.86772 49.33250 25.26213 1.000 83.99884 153 PRO A CA 1
ATOM 980 C C . PRO A 1 153 ? 14.91477 49.08103 23.76763 1.000 82.93890 153 PRO A C 1
ATOM 981 O O . PRO A 1 153 ? 13.90589 49.23340 23.06546 1.000 84.71963 153 PRO A O 1
ATOM 985 N N . PRO A 1 154 ? 16.08553 48.79707 23.23627 1.000 87.63056 154 PRO A N 1
ATOM 986 C CA . PRO A 1 154 ? 16.19202 48.57851 21.79292 1.000 91.13839 154 PRO A CA 1
ATOM 987 C C . PRO A 1 154 ? 15.60108 47.23887 21.40395 1.000 95.25416 154 PRO A C 1
ATOM 988 O O . PRO A 1 154 ? 15.04279 46.50896 22.22922 1.000 88.00619 154 PRO A O 1
ATOM 992 N N . ASP A 1 155 ? 15.67181 46.95272 20.11293 1.000 99.55963 155 ASP A N 1
ATOM 993 C CA . ASP A 1 155 ? 15.38196 45.64173 19.55978 1.000 104.69216 155 ASP A CA 1
ATOM 994 C C . ASP A 1 155 ? 16.33344 44.60480 20.14868 1.000 107.78093 155 ASP A C 1
ATOM 995 O O . ASP A 1 155 ? 17.37078 44.94940 20.73013 1.000 107.45313 155 ASP A O 1
ATOM 1000 N N . VAL A 1 156 ? 15.95928 43.32391 19.96924 1.000 110.12430 156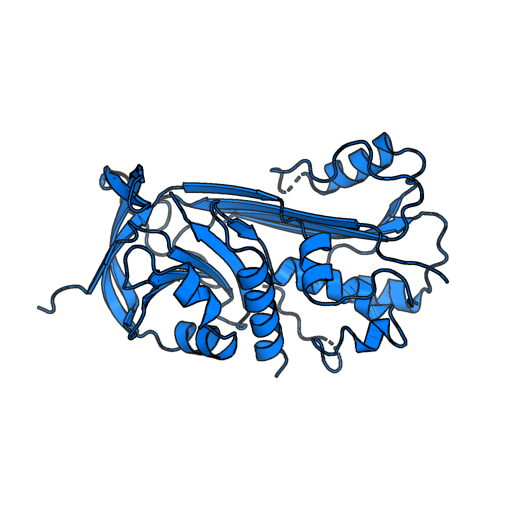 VAL A N 1
ATOM 1001 C CA . VAL A 1 156 ? 16.73654 42.09299 20.16752 1.000 113.92267 156 VAL A CA 1
ATOM 1002 C C . VAL A 1 156 ? 17.13383 41.82036 21.62734 1.000 115.01484 156 VAL A C 1
ATOM 1003 O O . VAL A 1 156 ? 18.17630 41.19846 21.88116 1.000 116.39165 156 VAL A O 1
ATOM 1007 N N . LEU A 1 157 ? 16.30605 42.23676 22.60985 1.000 112.86900 157 LEU A N 1
ATOM 1008 C CA . LEU A 1 157 ? 16.66225 41.96829 24.00459 1.000 110.44914 157 LEU A CA 1
ATOM 1009 C C . LEU A 1 157 ? 15.66783 41.18040 24.84527 1.000 107.43642 157 LEU A C 1
ATOM 1010 O O . LEU A 1 157 ? 16.03710 40.77784 25.95663 1.000 106.09628 157 LEU A O 1
ATOM 1015 N N . ASP A 1 158 ? 14.43009 40.98824 24.40837 1.000 108.42034 158 ASP A N 1
ATOM 1016 C CA . ASP A 1 158 ? 13.43237 40.35388 25.26294 1.000 106.14093 158 ASP A CA 1
ATOM 1017 C C . ASP A 1 158 ? 13.03045 38.99403 24.70183 1.000 108.96411 158 ASP A C 1
ATOM 1018 O O . ASP A 1 158 ? 12.42100 38.91495 23.63180 1.000 110.13757 158 ASP A O 1
ATOM 1023 N N . GLU A 1 159 ? 13.36372 37.92835 25.43744 1.000 109.71499 159 GLU A N 1
ATOM 1024 C CA . GLU A 1 159 ? 13.16674 36.54999 24.99641 1.000 109.97797 159 GLU A CA 1
ATOM 1025 C C . GLU A 1 159 ? 12.55054 35.69685 26.10111 1.000 107.64865 159 GLU A C 1
ATOM 1026 O O . GLU A 1 159 ? 11.33457 35.47639 26.13622 1.000 103.22381 159 GLU A O 1
ATOM 1032 N N . MET A 1 160 ? 13.41141 35.17253 26.97825 1.000 106.01979 160 MET A N 1
ATOM 1033 C CA . MET A 1 160 ? 13.01818 34.49120 28.20350 1.000 99.93758 160 MET A CA 1
ATOM 1034 C C . MET A 1 160 ? 13.06497 35.42334 29.41051 1.000 96.13632 160 MET A C 1
ATOM 1035 O O . MET A 1 160 ? 13.17613 34.95224 30.54928 1.000 93.00890 160 MET A O 1
ATOM 1040 N N . THR A 1 161 ? 12.99458 36.73421 29.18073 1.000 88.62707 161 THR A N 1
ATOM 1041 C CA . THR A 1 161 ? 13.19734 37.70406 30.24318 1.000 80.41705 161 THR A CA 1
ATOM 1042 C C . THR A 1 161 ? 12.08024 37.61255 31.27733 1.000 79.15267 161 THR A C 1
ATOM 1043 O O . THR A 1 161 ? 10.96902 37.16357 30.99687 1.000 78.24724 161 THR A O 1
ATOM 1047 N N . CYS A 1 162 ? 12.39820 38.03990 32.49727 1.000 75.70061 162 CYS A N 1
ATOM 1048 C CA . CYS A 1 162 ? 11.50611 37.84158 33.62893 1.000 72.05032 162 CYS A CA 1
ATOM 1049 C C . CYS A 1 162 ? 11.03374 39.18563 34.18152 1.000 75.93217 162 CYS A C 1
ATOM 1050 O O . CYS A 1 162 ? 9.91569 39.61490 33.87673 1.000 77.04017 162 CYS A O 1
ATOM 1053 N N . LEU A 1 163 ? 11.86069 39.85878 34.99021 1.000 73.83429 163 LEU A N 1
ATOM 1054 C CA . LEU A 1 163 ? 11.58168 41.21122 35.45595 1.000 64.46324 163 LEU A CA 1
ATOM 1055 C C . LEU A 1 163 ? 12.48192 42.20749 34.73560 1.000 67.00281 163 LEU A C 1
ATOM 1056 O O . LEU A 1 163 ? 13.63398 41.90578 34.40690 1.000 64.26357 163 LEU A O 1
ATOM 1061 N N . VAL A 1 164 ? 11.94865 43.40080 34.47556 1.000 65.18796 164 VAL A N 1
ATOM 1062 C CA . VAL A 1 164 ? 12.72011 44.45932 33.83647 1.000 60.75898 164 VAL A CA 1
ATOM 1063 C C . VAL A 1 164 ? 12.48057 45.76809 34.57180 1.000 60.62709 164 VAL A C 1
ATOM 1064 O O . VAL A 1 164 ? 11.32555 46.15699 34.80006 1.000 59.27387 164 VAL A O 1
ATOM 1068 N N . LEU A 1 165 ? 13.57659 46.44568 34.93868 1.000 59.12382 165 LEU A N 1
ATOM 1069 C CA . LEU A 1 165 ? 13.50476 47.77002 35.54173 1.000 52.25362 165 LEU A CA 1
ATOM 1070 C C . LEU A 1 165 ? 13.75698 48.83720 34.49250 1.000 49.80245 165 LEU A C 1
ATOM 1071 O O . LEU A 1 165 ? 14.62904 48.68543 33.62829 1.000 47.72341 165 LEU A O 1
ATOM 1076 N N . VAL A 1 166 ? 13.00833 49.93178 34.59265 1.000 49.39805 166 VAL A N 1
ATOM 1077 C CA . VAL A 1 166 ? 13.10697 51.02874 33.64385 1.000 48.32196 166 VAL A CA 1
ATOM 1078 C C . VAL A 1 166 ? 13.24087 52.33724 34.41055 1.000 45.90196 166 VAL A C 1
ATOM 1079 O O . VAL A 1 166 ? 12.44827 52.62085 35.31874 1.000 45.89586 166 VAL A O 1
ATOM 1083 N N . ASN A 1 167 ? 14.23602 53.13696 34.03169 1.000 47.60067 167 ASN A N 1
ATOM 1084 C CA . ASN A 1 167 ? 14.35427 54.52967 34.45304 1.000 48.73115 167 ASN A CA 1
ATOM 1085 C C . ASN A 1 167 ? 14.57123 55.37525 33.20914 1.000 50.25796 167 ASN A C 1
ATOM 1086 O O . ASN A 1 167 ? 15.46114 55.07286 32.39713 1.000 48.22949 167 ASN A O 1
ATOM 1091 N N . ALA A 1 168 ? 13.78290 56.44215 33.07269 1.000 45.46383 168 ALA A N 1
ATOM 1092 C CA . ALA A 1 168 ? 13.93659 57.39407 31.97251 1.000 46.89903 168 ALA A CA 1
ATOM 1093 C C . ALA A 1 168 ? 13.70566 58.77316 32.54389 1.000 44.82023 168 ALA A C 1
ATOM 1094 O O . ALA A 1 168 ? 12.73480 58.95656 33.28635 1.000 44.32714 168 ALA A O 1
ATOM 1096 N N . ILE A 1 169 ? 14.57316 59.73665 32.19514 1.000 42.01841 169 ILE A N 1
ATOM 1097 C CA . ILE A 1 169 ? 14.58597 61.05227 32.83507 1.000 43.01510 169 ILE A CA 1
ATOM 1098 C C . ILE A 1 169 ? 14.74542 62.14991 31.79276 1.000 41.00115 169 ILE A C 1
ATOM 1099 O O . ILE A 1 169 ? 15.62099 62.07713 30.92440 1.000 47.21841 169 ILE A O 1
ATOM 1104 N N . TYR A 1 170 ? 13.93144 63.19027 31.90968 1.000 42.73465 170 TYR A N 1
ATOM 1105 C CA . TYR A 1 170 ? 14.20904 64.47536 31.28305 1.000 46.43819 170 TYR A CA 1
ATOM 1106 C C . TYR A 1 170 ? 14.11828 65.56805 32.34387 1.000 46.21663 170 TYR A C 1
ATOM 1107 O O . TYR A 1 170 ? 13.19753 65.57798 33.16947 1.000 41.10818 170 TYR A O 1
ATOM 1109 N N . PHE A 1 171 ? 15.06497 66.50094 32.30530 1.000 49.85456 171 PHE A N 1
ATOM 1110 C CA . PHE A 1 171 ? 15.04646 67.64194 33.21153 1.000 54.46269 171 PHE A CA 1
ATOM 1111 C C . PHE A 1 171 ? 15.49364 68.89223 32.46192 1.000 53.68496 171 PHE A C 1
ATOM 1112 O O . PHE A 1 171 ? 16.53959 68.89308 31.80109 1.000 49.26512 171 PHE A O 1
ATOM 1120 N N . LYS A 1 172 ? 14.66664 69.93647 32.53316 1.000 57.04102 172 LYS A N 1
ATOM 1121 C CA . LYS A 1 172 ? 14.98676 71.27130 32.01740 1.000 60.16403 172 LYS A CA 1
ATOM 1122 C C . LYS A 1 172 ? 14.37965 72.22876 33.03839 1.000 61.41563 172 LYS A C 1
ATOM 1123 O O . LYS A 1 172 ? 13.16290 72.43015 33.06178 1.000 65.18819 172 LYS A O 1
ATOM 1129 N N . GLY A 1 173 ? 15.20987 72.78934 33.90463 1.000 57.48868 173 GLY A N 1
ATOM 1130 C CA . GLY A 1 173 ? 14.73943 73.65126 34.97002 1.000 60.72205 173 GLY A CA 1
ATOM 1131 C C . GLY A 1 173 ? 15.03038 75.09396 34.62392 1.000 58.27966 173 GLY A C 1
ATOM 1132 O O . GLY A 1 173 ? 15.99339 75.38778 33.92048 1.000 60.19475 173 GLY A O 1
ATOM 1133 N N . ASN A 1 174 ? 14.17582 75.99150 35.09140 1.000 61.99383 174 ASN A N 1
ATOM 1134 C CA . ASN A 1 174 ? 14.45283 77.41730 35.00617 1.000 63.70423 174 ASN A CA 1
ATOM 1135 C C . ASN A 1 174 ? 15.19580 77.85249 36.25940 1.000 59.95982 174 ASN A C 1
ATOM 1136 O O . ASN A 1 174 ? 14.78651 77.51165 37.37138 1.000 65.54654 174 ASN A O 1
ATOM 1141 N N . TRP A 1 175 ? 16.30390 78.57010 36.07768 1.000 58.66872 175 TRP A N 1
ATOM 1142 C CA . TRP A 1 175 ? 17.10059 79.03848 37.20744 1.000 56.09737 175 TRP A CA 1
ATOM 1143 C C . TRP A 1 175 ? 16.28981 80.01282 38.05481 1.000 59.59663 175 TRP A C 1
ATOM 1144 O O . TRP A 1 175 ? 15.30178 80.60079 37.59784 1.000 66.61974 175 TRP A O 1
ATOM 1155 N N . GLN A 1 176 ? 16.71194 80.19777 39.30634 1.000 61.18246 176 GLN A N 1
ATOM 1156 C CA . GLN A 1 176 ? 16.08989 81.27680 40.06463 1.000 64.64457 176 GLN A CA 1
ATOM 1157 C C . GLN A 1 176 ? 16.68490 82.61810 39.65165 1.000 63.60762 176 GLN A C 1
ATOM 1158 O O . GLN A 1 176 ? 15.96656 83.61548 39.53247 1.000 70.88668 176 GLN A O 1
ATOM 1164 N N . THR A 1 177 ? 17.98156 82.65234 39.38024 1.000 56.72893 177 THR A N 1
ATOM 1165 C CA . THR A 1 177 ? 18.64378 83.83047 38.83493 1.000 62.95731 177 THR A CA 1
ATOM 1166 C C . THR A 1 177 ? 18.96879 83.54673 37.37228 1.000 61.61058 177 THR A C 1
ATOM 1167 O O . THR A 1 177 ? 19.73252 82.62344 37.06723 1.000 60.17502 177 THR A O 1
ATOM 1171 N N . ARG A 1 178 ? 18.37321 84.31774 36.46770 1.000 60.76397 178 ARG A N 1
ATOM 1172 C CA . ARG A 1 178 ? 18.61033 84.06430 35.05344 1.000 64.35365 178 ARG A CA 1
ATOM 1173 C C . ARG A 1 178 ? 20.06883 84.34469 34.69093 1.000 60.89092 178 ARG A C 1
ATOM 1174 O O . ARG A 1 178 ? 20.75996 85.14596 35.33414 1.000 50.86211 178 ARG A O 1
ATOM 1182 N N . PHE A 1 179 ? 20.54268 83.64329 33.66201 1.000 59.84891 179 PHE A N 1
ATOM 1183 C CA . PHE A 1 179 ? 21.77267 84.00984 32.97479 1.000 60.36934 179 PHE A CA 1
ATOM 1184 C C . PHE A 1 179 ? 21.42449 85.01992 31.88810 1.000 62.30837 179 PHE A C 1
ATOM 1185 O O . PHE A 1 179 ? 20.43888 84.85101 31.16242 1.000 59.89045 179 PHE A O 1
ATOM 1193 N N . ALA A 1 180 ? 22.21886 86.07703 31.80050 1.000 67.42482 180 ALA A N 1
ATOM 1194 C CA . ALA A 1 180 ? 22.05748 87.07787 30.74778 1.000 69.29463 180 ALA A CA 1
ATOM 1195 C C . ALA A 1 180 ? 22.41293 86.46103 29.40136 1.000 68.08446 180 ALA A C 1
ATOM 1196 O O . ALA A 1 180 ? 23.60011 86.21794 29.13991 1.000 62.27092 180 ALA A O 1
ATOM 1198 N N . PRO A 1 181 ? 21.43989 86.20654 28.52100 1.000 71.86773 181 PRO A N 1
ATOM 1199 C CA . PRO A 1 181 ? 21.74124 85.43969 27.29746 1.000 71.61649 181 PRO A CA 1
ATOM 1200 C C . PRO A 1 181 ? 22.72438 86.12367 26.35470 1.000 73.75528 181 PRO A C 1
ATOM 1201 O O . PRO A 1 181 ? 23.42848 85.42901 25.61372 1.000 71.28470 181 PRO A O 1
ATOM 1205 N N . GLU A 1 182 ? 22.81296 87.45312 26.35704 1.000 73.55926 182 GLU A N 1
ATOM 1206 C CA . GLU A 1 182 ? 23.79017 88.13837 25.51297 1.000 75.28995 182 GLU A CA 1
ATOM 1207 C C . GLU A 1 182 ? 25.20105 88.17037 26.09247 1.000 71.88409 182 GLU A C 1
ATOM 1208 O O . GLU A 1 182 ? 26.12372 88.64020 25.41442 1.000 71.51234 182 GLU A O 1
ATOM 1214 N N . SER A 1 183 ? 25.40402 87.66490 27.30287 1.000 65.95219 183 SER A N 1
ATOM 1215 C CA . SER A 1 183 ? 26.76096 87.45871 27.79407 1.000 64.95394 183 SER A CA 1
ATOM 1216 C C . SER A 1 183 ? 27.27787 86.05073 27.54814 1.000 60.14748 183 SER A C 1
ATOM 1217 O O . SER A 1 183 ? 28.42419 85.75287 27.90587 1.000 59.12534 183 SER A O 1
ATOM 1220 N N . THR A 1 184 ? 26.47991 85.19602 26.91927 1.000 56.55540 184 THR A N 1
ATOM 1221 C CA . THR A 1 184 ? 26.95831 83.88124 26.52897 1.000 56.66690 184 THR A CA 1
ATOM 1222 C C . THR A 1 184 ? 27.92705 84.02617 25.35980 1.000 58.59385 184 THR A C 1
ATOM 1223 O O . THR A 1 184 ? 27.53372 84.42317 24.26012 1.000 58.98614 184 THR A O 1
ATOM 1227 N N . SER A 1 185 ? 29.19420 83.72035 25.60318 1.000 58.73944 185 SER A N 1
ATOM 1228 C CA . SER A 1 185 ? 30.21637 83.70186 24.57166 1.000 50.67244 185 SER A CA 1
ATOM 1229 C C . SER A 1 185 ? 30.95640 82.37635 24.62366 1.000 50.68831 185 SER A C 1
ATOM 1230 O O . SER A 1 185 ? 30.87591 81.63530 25.60528 1.000 55.35327 185 SER A O 1
ATOM 1233 N N . LYS A 1 186 ? 31.69051 82.08388 23.55847 1.000 53.75276 186 LYS A N 1
ATOM 1234 C CA . LYS A 1 186 ? 32.40996 80.82486 23.45732 1.000 49.33221 186 LYS A CA 1
ATOM 1235 C C . LYS A 1 186 ? 33.80727 81.00159 24.01868 1.000 48.67344 186 LYS A C 1
ATOM 1236 O O . LYS A 1 186 ? 34.40624 82.07359 23.88831 1.000 45.68609 186 LYS A O 1
ATOM 1242 N N . GLN A 1 187 ? 34.30604 79.95718 24.68441 1.000 46.01406 187 GLN A N 1
ATOM 1243 C CA . GLN A 1 187 ? 35.55580 80.04585 25.42315 1.000 43.12017 187 GLN A CA 1
ATOM 1244 C C . GLN A 1 187 ? 36.29236 78.72092 25.36530 1.000 46.03819 187 GLN A C 1
ATOM 1245 O O . GLN A 1 187 ? 35.71790 77.67815 25.04960 1.000 49.69325 187 GLN A O 1
ATOM 1251 N N . TYR A 1 188 ? 37.58118 78.78101 25.67216 1.000 47.82825 188 TYR A N 1
ATOM 1252 C CA . TYR A 1 188 ? 38.38748 77.57496 25.77951 1.000 49.34396 188 TYR A CA 1
ATOM 1253 C C . TYR A 1 188 ? 37.84198 76.66443 26.87435 1.000 50.66877 188 TYR A C 1
ATOM 1254 O O . TYR A 1 188 ? 37.59724 77.10394 28.00444 1.000 49.36393 188 TYR A O 1
ATOM 1263 N N . PHE A 1 189 ? 37.63928 75.39785 26.53475 1.000 47.20786 189 PHE A N 1
ATOM 1264 C CA . PHE A 1 189 ? 37.35815 74.36365 27.51985 1.000 50.46506 189 PHE A CA 1
ATOM 1265 C C . PHE A 1 189 ? 38.47870 73.33259 27.45670 1.000 50.86136 189 PHE A C 1
ATOM 1266 O O . PHE A 1 189 ? 38.65765 72.65871 26.43697 1.000 52.43757 189 PHE A O 1
ATOM 1274 N N . SER A 1 190 ? 39.22243 73.20356 28.54843 1.000 49.60401 190 SER A N 1
ATOM 1275 C CA . SER A 1 190 ? 40.36479 72.29913 28.60249 1.000 47.43519 190 SER A CA 1
ATOM 1276 C C . SER A 1 190 ? 39.83210 70.88258 28.75784 1.000 49.48315 190 SER A C 1
ATOM 1277 O O . SER A 1 190 ? 39.46375 70.46357 29.85584 1.000 49.34185 190 SER A O 1
ATOM 1280 N N . VAL A 1 191 ? 39.73768 70.14047 27.65287 1.000 54.29653 191 VAL A N 1
ATOM 1281 C CA . VAL A 1 191 ? 39.29507 68.74832 27.75911 1.000 54.81124 191 VAL A CA 1
ATOM 1282 C C . VAL A 1 191 ? 40.43094 67.87251 28.26533 1.000 55.52749 191 VAL A C 1
ATOM 1283 O O . VAL A 1 191 ? 40.23719 66.99259 29.10743 1.000 52.41249 191 VAL A O 1
ATOM 1287 N N . ASP A 1 192 ? 41.63596 68.12725 27.77575 1.000 57.36604 192 ASP A N 1
ATOM 1288 C CA . ASP A 1 192 ? 42.75014 67.22505 27.94371 1.000 52.57439 192 ASP A CA 1
ATOM 1289 C C . ASP A 1 192 ? 44.02199 68.03088 27.98624 1.000 53.23984 192 ASP A C 1
ATOM 1290 O O . ASP A 1 192 ? 44.07616 69.17694 27.51866 1.000 57.71148 192 ASP A O 1
ATOM 1295 N N . GLN A 1 193 ? 45.06565 67.38388 28.49975 1.000 48.63631 193 GLN A N 1
ATOM 1296 C CA . GLN A 1 193 ? 46.40727 67.89615 28.29641 1.000 57.10673 193 GLN A CA 1
ATOM 1297 C C . GLN A 1 193 ? 46.62885 68.23919 26.82806 1.000 56.18051 193 GLN A C 1
ATOM 1298 O O . GLN A 1 193 ? 47.36473 69.17814 26.51165 1.000 58.56361 193 GLN A O 1
ATOM 1304 N N . ASN A 1 194 ? 45.95770 67.52867 25.92079 1.000 53.86411 194 ASN A N 1
ATOM 1305 C CA . ASN A 1 194 ? 46.14594 67.73479 24.49842 1.000 53.93666 194 ASN A CA 1
ATOM 1306 C C . ASN A 1 194 ? 44.89239 68.15943 23.73458 1.000 58.23750 194 ASN A C 1
ATOM 1307 O O . ASN A 1 194 ? 44.96468 68.28406 22.50481 1.000 59.10261 194 ASN A O 1
ATOM 1312 N N . THR A 1 195 ? 43.75980 68.41096 24.39459 1.000 46.69961 195 THR A N 1
ATOM 1313 C CA . THR A 1 195 ? 42.53335 68.72299 23.67127 1.000 51.34370 195 THR A CA 1
ATOM 1314 C C . THR A 1 195 ? 41.87804 69.97026 24.24092 1.000 55.39675 195 THR A C 1
ATOM 1315 O O . THR A 1 195 ? 41.46959 69.97407 25.40705 1.000 58.08600 195 THR A O 1
ATOM 1319 N N . ASN A 1 196 ? 41.74626 71.00530 23.40926 1.000 51.61504 196 ASN A N 1
ATOM 1320 C CA . ASN A 1 196 ? 40.89839 72.16011 23.67611 1.000 51.65669 196 ASN A CA 1
ATOM 1321 C C . ASN A 1 196 ? 39.59800 72.05174 22.88077 1.000 53.34575 196 ASN A C 1
ATOM 1322 O O . ASN A 1 196 ? 39.57119 71.51349 21.77079 1.000 55.27314 196 ASN A O 1
ATOM 1327 N N . LYS A 1 197 ? 38.51221 72.55307 23.46881 1.000 51.99621 197 LYS A N 1
ATOM 1328 C CA . LYS A 1 197 ? 37.22489 72.68161 22.79754 1.000 48.96849 197 LYS A CA 1
ATOM 1329 C C . LYS A 1 197 ? 36.67304 74.07217 23.06859 1.000 52.66621 197 LYS A C 1
ATOM 1330 O O . LYS A 1 197 ? 37.04478 74.72425 24.04888 1.000 54.93126 197 LYS A O 1
ATOM 1336 N N . LEU A 1 198 ? 35.80735 74.53999 22.18110 1.000 49.72379 198 LEU A N 1
ATOM 1337 C CA . LEU A 1 198 ? 35.12136 75.81258 22.37156 1.000 53.95808 198 LEU A CA 1
ATOM 1338 C C . LEU A 1 198 ? 33.67450 75.50131 22.71025 1.000 53.82267 198 LEU A C 1
ATOM 1339 O O . LEU A 1 198 ? 32.98240 74.83799 21.92482 1.000 55.21894 198 LEU A O 1
ATOM 1344 N N . VAL A 1 199 ? 33.22373 75.96703 23.87620 1.000 48.01677 199 VAL A N 1
ATOM 1345 C CA . VAL A 1 199 ? 31.86014 75.72186 24.33894 1.000 54.10614 199 VAL A CA 1
ATOM 1346 C C . VAL A 1 199 ? 31.20422 77.04913 24.71111 1.000 53.01764 199 VAL A C 1
ATOM 1347 O O . VAL A 1 199 ? 31.87015 78.00535 25.12416 1.000 53.43650 199 VAL A O 1
ATOM 1351 N N . ASP A 1 200 ? 29.88304 77.09763 24.57936 1.000 52.23277 200 ASP A N 1
ATOM 1352 C CA . ASP A 1 200 ? 29.12596 78.28717 24.94918 1.000 52.20734 200 ASP A CA 1
ATOM 1353 C C . ASP A 1 200 ? 29.08270 78.44192 26.46377 1.000 50.93023 200 ASP A C 1
ATOM 1354 O O . ASP A 1 200 ? 28.47721 77.62403 27.16684 1.000 46.82004 200 ASP A O 1
ATOM 1359 N N . MET A 1 201 ? 29.70658 79.49977 26.96443 1.000 47.28737 201 MET A N 1
ATOM 1360 C CA . MET A 1 201 ? 29.76973 79.77009 28.39276 1.000 51.01171 201 MET A CA 1
ATOM 1361 C C . MET A 1 201 ? 28.74958 80.84075 28.75361 1.000 51.23888 201 MET A C 1
ATOM 1362 O O . MET A 1 201 ? 28.74396 81.92642 28.16203 1.000 50.86493 201 MET A O 1
ATOM 1367 N N . MET A 1 202 ? 27.88598 80.52766 29.70935 1.000 49.34335 202 MET A N 1
ATOM 1368 C CA . MET A 1 202 ? 27.01944 81.53420 30.30212 1.000 51.74340 202 MET A CA 1
ATOM 1369 C C . MET A 1 202 ? 27.79026 82.32296 31.35892 1.000 47.56827 202 MET A C 1
ATOM 1370 O O . MET A 1 202 ? 28.79960 81.85924 31.89410 1.000 49.84462 202 MET A O 1
ATOM 1375 N N . HIS A 1 203 ? 27.32932 83.54400 31.63505 1.000 46.63727 203 HIS A N 1
ATOM 1376 C CA . HIS A 1 203 ? 28.00358 84.39660 32.60738 1.000 49.14861 203 HIS A CA 1
ATOM 1377 C C . HIS A 1 203 ? 26.98379 85.09595 33.49687 1.000 52.90821 203 HIS A C 1
ATOM 1378 O O . HIS A 1 203 ? 25.90622 85.48812 33.03450 1.000 53.95491 203 HIS A O 1
ATOM 1385 N N . VAL A 1 204 ? 27.33362 85.25623 34.77371 1.000 47.73638 204 VAL A N 1
ATOM 1386 C CA . VAL A 1 204 ? 26.48210 85.97269 35.71456 1.000 47.99971 204 VAL A CA 1
ATOM 1387 C C . VAL A 1 204 ? 27.31218 86.34752 36.93250 1.000 51.18134 204 VAL A C 1
ATOM 1388 O O . VAL A 1 204 ? 28.22522 85.61931 37.34215 1.000 48.58083 204 VAL A O 1
ATOM 1392 N N . ASN A 1 205 ? 26.98711 87.50516 37.49419 1.000 52.51209 205 ASN A N 1
ATOM 1393 C CA . ASN A 1 205 ? 27.60806 88.02093 38.70604 1.000 54.70102 205 ASN A CA 1
ATOM 1394 C C . ASN A 1 205 ? 26.45554 88.40303 39.61988 1.000 55.61865 205 ASN A C 1
ATOM 1395 O O . ASN A 1 205 ? 25.70805 89.33830 39.31472 1.000 61.11059 205 ASN A O 1
ATOM 1400 N N . ASP A 1 206 ? 26.27717 87.64515 40.69695 1.000 49.60375 206 ASP A N 1
ATOM 1401 C CA . ASP A 1 206 ? 25.16876 87.83806 41.63197 1.000 56.39872 206 ASP A CA 1
ATOM 1402 C C . ASP A 1 206 ? 25.46713 87.02981 42.90117 1.000 54.72990 206 ASP A C 1
ATOM 1403 O O . ASP A 1 206 ? 26.56485 86.48065 43.07158 1.000 47.50338 206 ASP A O 1
ATOM 1408 N N . THR A 1 207 ? 24.49567 86.96753 43.80537 1.000 48.30763 207 THR A N 1
ATOM 1409 C CA . THR A 1 207 ? 24.72031 86.30374 45.07851 1.000 55.40253 207 THR A CA 1
ATOM 1410 C C . THR A 1 207 ? 24.38448 84.82560 44.93597 1.000 50.60887 207 THR A C 1
ATOM 1411 O O . THR A 1 207 ? 23.30891 84.46440 44.44517 1.000 50.28184 207 THR A O 1
ATOM 1415 N N . PHE A 1 208 ? 25.32978 83.97426 45.32370 1.000 48.34423 208 PHE A N 1
ATOM 1416 C CA . PHE A 1 208 ? 25.10552 82.54102 45.33159 1.000 46.47246 208 PHE A CA 1
ATOM 1417 C C . PHE A 1 208 ? 25.82210 81.96557 46.53284 1.000 48.62509 208 PHE A C 1
ATOM 1418 O O . PHE A 1 208 ? 26.75336 82.56042 47.07635 1.000 51.35839 208 PHE A O 1
ATOM 1426 N N . ARG A 1 209 ? 25.39039 80.78265 46.92082 1.000 55.44324 209 ARG A N 1
ATOM 1427 C CA . ARG A 1 209 ? 26.02707 80.03682 47.98911 1.000 49.97390 209 ARG A CA 1
ATOM 1428 C C . ARG A 1 209 ? 27.18666 79.22593 47.42029 1.000 49.21377 209 ARG A C 1
ATOM 1429 O O . ARG A 1 209 ? 27.00665 78.43478 46.48928 1.000 48.44777 209 ARG A O 1
ATOM 1437 N N . HIS A 1 210 ? 28.36162 79.40041 48.01279 1.000 49.53705 210 HIS A N 1
ATOM 1438 C CA . HIS A 1 210 ? 29.61437 78.91233 47.46745 1.000 47.22940 210 HIS A CA 1
ATOM 1439 C C . HIS A 1 210 ? 30.51283 78.56976 48.64758 1.000 50.87595 210 HIS A C 1
ATOM 1440 O O . HIS A 1 210 ? 30.30061 79.05304 49.76409 1.000 55.99606 210 HIS A O 1
ATOM 1447 N N . ALA A 1 211 ? 31.50371 77.71252 48.40605 1.000 46.87138 211 ALA A N 1
ATOM 1448 C CA . ALA A 1 211 ? 32.52439 77.43748 49.41064 1.000 54.64968 211 ALA A CA 1
ATOM 1449 C C . ALA A 1 211 ? 33.77997 76.95858 48.70722 1.000 51.51949 211 ALA A C 1
ATOM 1450 O O . ALA A 1 211 ? 33.70376 76.26852 47.68991 1.000 54.53628 211 ALA A O 1
ATOM 1452 N N . GLU A 1 212 ? 34.93158 77.32557 49.25587 1.000 52.60150 212 GLU A N 1
ATOM 1453 C CA . GLU A 1 212 ? 36.20574 76.77493 48.82171 1.000 54.38268 212 GLU A CA 1
ATOM 1454 C C . GLU A 1 212 ? 36.60830 75.62524 49.73740 1.000 46.54868 212 GLU A C 1
ATOM 1455 O O . GLU A 1 212 ? 36.32732 75.63506 50.93545 1.000 51.50513 212 GLU A O 1
ATOM 1461 N N . HIS A 1 213 ? 37.23884 74.61527 49.14942 1.000 45.97765 213 HIS A N 1
ATOM 1462 C CA . HIS A 1 213 ? 37.86451 73.52100 49.88213 1.000 43.22610 213 HIS A CA 1
ATOM 1463 C C . HIS A 1 213 ? 39.25525 73.34113 49.30772 1.000 49.47752 213 HIS A C 1
ATOM 1464 O O . HIS A 1 213 ? 39.62789 74.02422 48.34338 1.000 52.66628 213 HIS A O 1
ATOM 1471 N N . GLU A 1 214 ? 40.00426 72.37196 49.84041 1.000 47.84599 214 GLU A N 1
ATOM 1472 C CA . GLU A 1 214 ? 41.36775 72.21179 49.36904 1.000 59.50239 214 GLU A CA 1
ATOM 1473 C C . GLU A 1 214 ? 41.37890 71.80261 47.89689 1.000 57.96399 214 GLU A C 1
ATOM 1474 O O . GLU A 1 214 ? 42.08426 72.39384 47.08304 1.000 61.77014 214 GLU A O 1
ATOM 1480 N N . GLN A 1 215 ? 40.58881 70.80221 47.52844 1.000 53.78832 215 GLN A N 1
ATOM 1481 C CA . GLN A 1 215 ? 40.64216 70.22741 46.18440 1.000 54.54890 215 GLN A CA 1
ATOM 1482 C C . GLN A 1 215 ? 39.60178 70.77287 45.22090 1.000 54.13073 215 GLN A C 1
ATOM 1483 O O . GLN A 1 215 ? 39.68657 70.46565 44.02944 1.000 56.34899 215 GLN A O 1
ATOM 1489 N N . PHE A 1 216 ? 38.65351 71.58765 45.67497 1.000 51.00172 216 PHE A N 1
ATOM 1490 C CA . PHE A 1 216 ? 37.58116 71.95767 44.76661 1.000 45.60119 216 PHE A CA 1
ATOM 1491 C C . PHE A 1 216 ? 36.77662 73.09873 45.35185 1.000 50.95930 216 PHE A C 1
ATOM 1492 O O . PHE A 1 216 ? 36.73253 73.28481 46.57199 1.000 52.25984 216 PHE A O 1
ATOM 1500 N N . GLN A 1 217 ? 36.12883 73.84342 44.46415 1.000 47.30134 217 GLN A N 1
ATOM 1501 C CA . GLN A 1 217 ? 35.09373 74.78320 44.84413 1.000 47.80054 217 GLN A CA 1
ATOM 1502 C C . GLN A 1 217 ? 33.74093 74.13966 44.60072 1.000 45.13120 217 GLN A C 1
ATOM 1503 O O . GLN A 1 217 ? 33.58042 73.30073 43.70798 1.000 41.11464 217 GLN A O 1
ATOM 1509 N N . ILE A 1 218 ? 32.75653 74.56090 45.38130 1.000 38.62317 218 ILE A N 1
ATOM 1510 C CA . ILE A 1 218 ? 31.40383 74.05466 45.23080 1.000 43.68396 218 ILE A CA 1
ATOM 1511 C C . ILE A 1 218 ? 30.47346 75.25168 45.10438 1.000 42.88183 218 ILE A C 1
ATOM 1512 O O . ILE A 1 218 ? 30.59533 76.22867 45.85169 1.000 44.78070 218 ILE A O 1
ATOM 1517 N N . LEU A 1 219 ? 29.60191 75.21099 44.10934 1.000 44.25858 219 LEU A N 1
ATOM 1518 C CA . LEU A 1 219 ? 28.67335 76.29954 43.86035 1.000 45.68835 219 LEU A CA 1
ATOM 1519 C C . LEU A 1 219 ? 27.27126 75.72299 43.79543 1.000 45.18202 219 LEU A C 1
ATOM 1520 O O . LEU A 1 219 ? 27.06270 74.64424 43.22805 1.000 45.93979 219 LEU A O 1
ATOM 1525 N N . GLN A 1 220 ? 26.31991 76.42986 44.39658 1.000 42.78825 220 GLN A N 1
ATOM 1526 C CA . GLN A 1 220 ? 24.91292 76.06156 44.33868 1.000 48.44633 220 GLN A CA 1
ATOM 1527 C C . GLN A 1 220 ? 24.16535 77.01263 43.40561 1.000 47.10827 220 GLN A C 1
ATOM 1528 O O . GLN A 1 220 ? 24.22096 78.23729 43.59019 1.000 44.48142 220 GLN A O 1
ATOM 1534 N N . LEU A 1 221 ? 23.46025 76.44903 42.41620 1.000 42.30328 221 LEU A N 1
ATOM 1535 C CA . LEU A 1 221 ? 22.64148 77.23246 41.48053 1.000 46.17474 221 LEU A CA 1
ATOM 1536 C C . LEU A 1 221 ? 21.17790 76.84949 41.63334 1.000 46.10758 221 LEU A C 1
ATOM 1537 O O . LEU A 1 221 ? 20.74889 75.79404 41.12969 1.000 48.28814 221 LEU A O 1
ATOM 1542 N N . PRO A 1 222 ? 20.38180 77.65423 42.33546 1.000 49.60449 222 PRO A N 1
ATOM 1543 C CA . PRO A 1 222 ? 18.99349 77.25258 42.60934 1.000 49.18377 222 PRO A CA 1
ATOM 1544 C C . PRO A 1 222 ? 18.12118 77.35798 41.36874 1.000 52.48008 222 PRO A C 1
ATOM 1545 O O . PRO A 1 222 ? 18.33007 78.21798 40.50520 1.000 51.15805 222 PRO A O 1
ATOM 1549 N N . TYR A 1 223 ? 17.12690 76.46976 41.30208 1.000 55.86033 223 TYR A N 1
ATOM 1550 C CA . TYR A 1 223 ? 16.07889 76.49958 40.29245 1.000 57.80317 223 TYR A CA 1
ATOM 1551 C C . TYR A 1 223 ? 14.90457 77.35088 40.78264 1.000 64.20816 223 TYR A C 1
ATOM 1552 O O . TYR A 1 223 ? 14.76671 77.60904 41.97988 1.000 72.07078 223 TYR A O 1
ATOM 1561 N N . GLU A 1 224 ? 14.05979 77.81176 39.84168 1.000 65.90012 224 GLU A N 1
ATOM 1562 C CA . GLU A 1 224 ? 13.18982 78.94962 40.16242 1.000 71.42380 224 GLU A CA 1
ATOM 1563 C C . GLU A 1 224 ? 12.09397 78.59868 41.17145 1.000 80.39722 224 GLU A C 1
ATOM 1564 O O . GLU A 1 224 ? 11.88696 79.34771 42.13767 1.000 87.21163 224 GLU A O 1
ATOM 1570 N N . SER A 1 225 ? 11.36741 77.49722 40.98862 1.000 77.75168 225 SER A N 1
ATOM 1571 C CA . SER A 1 225 ? 10.60249 76.96855 42.12137 1.000 88.35295 225 SER A CA 1
ATOM 1572 C C . SER A 1 225 ? 11.61942 76.25000 42.99628 1.000 89.78883 225 SER A C 1
ATOM 1573 O O . SER A 1 225 ? 12.04246 75.12549 42.69987 1.000 87.59161 225 SER A O 1
ATOM 1576 N N . SER A 1 226 ? 12.01855 76.92119 44.07852 1.000 90.09539 226 SER A N 1
ATOM 1577 C CA . SER A 1 226 ? 13.33048 76.73354 44.69053 1.000 84.64582 226 SER A CA 1
ATOM 1578 C C . SER A 1 226 ? 13.46637 75.45841 45.51544 1.000 75.48338 226 SER A C 1
ATOM 1579 O O . SER A 1 226 ? 14.32108 75.38476 46.40203 1.000 79.70131 226 SER A O 1
ATOM 1582 N N . LYS A 1 227 ? 12.63366 74.45431 45.24016 1.000 75.57260 227 LYS A N 1
ATOM 1583 C CA . LYS A 1 227 ? 12.85601 73.14543 45.83783 1.000 73.17466 227 LYS A CA 1
ATOM 1584 C C . LYS A 1 227 ? 14.20648 72.58564 45.41221 1.000 72.38675 227 LYS A C 1
ATOM 1585 O O . LYS A 1 227 ? 14.98125 72.10081 46.24935 1.000 75.04867 227 LYS A O 1
ATOM 1591 N N . LEU A 1 228 ? 14.51936 72.67817 44.12022 1.000 65.07449 228 LEU A N 1
ATOM 1592 C CA . LEU A 1 228 ? 15.70639 72.06674 43.54896 1.000 58.61951 228 LEU A CA 1
ATOM 1593 C C . LEU A 1 228 ? 16.83293 73.07618 43.40086 1.000 56.26471 228 LEU A C 1
ATOM 1594 O O . LEU A 1 228 ? 16.61423 74.28701 43.32010 1.000 56.80500 228 LEU A O 1
ATOM 1599 N N . ALA A 1 229 ? 18.05457 72.54625 43.36347 1.000 51.92098 229 ALA A N 1
ATOM 1600 C CA . ALA A 1 229 ? 19.24948 73.32258 43.08620 1.000 46.75574 229 ALA A CA 1
ATOM 1601 C C . ALA A 1 229 ? 20.22930 72.41872 42.36396 1.000 49.16963 229 ALA A C 1
ATOM 1602 O O . ALA A 1 229 ? 20.22927 71.20067 42.56619 1.000 50.11543 229 ALA A O 1
ATOM 1604 N N . MET A 1 230 ? 21.05703 73.01716 41.51372 1.000 45.25576 230 MET A N 1
ATOM 1605 C CA . MET A 1 230 ? 22.20464 72.32290 40.95873 1.000 44.61417 230 MET A CA 1
ATOM 1606 C C . MET A 1 230 ? 23.41933 72.66745 41.81337 1.000 48.09572 230 MET A C 1
ATOM 1607 O O . MET A 1 230 ? 23.60125 73.82634 42.21058 1.000 46.32500 230 MET A O 1
ATOM 1612 N N . TYR A 1 231 ? 24.22160 71.65221 42.12959 1.000 43.18721 231 TYR A N 1
ATOM 1613 C CA . TYR A 1 231 ? 25.48522 71.82387 42.83204 1.000 45.34379 231 TYR A CA 1
ATOM 1614 C C . TYR A 1 231 ? 26.59132 71.42688 41.87476 1.000 47.91768 231 TYR A C 1
ATOM 1615 O O . TYR A 1 231 ? 26.48947 70.38573 41.20762 1.000 47.44304 231 TYR A O 1
ATOM 1624 N N . VAL A 1 232 ? 27.64458 72.24253 41.81153 1.000 43.92212 232 VAL A N 1
ATOM 1625 C CA . VAL A 1 232 ? 28.72900 72.05409 40.84348 1.000 49.16822 232 VAL A CA 1
ATOM 1626 C C . VAL A 1 232 ? 30.06535 71.97774 41.58753 1.000 45.13438 232 VAL A C 1
ATOM 1627 O O . VAL A 1 232 ? 30.40962 72.87650 42.36859 1.000 40.55631 232 VAL A O 1
ATOM 1631 N N . LEU A 1 233 ? 30.81069 70.91257 41.33824 1.000 38.90914 233 LEU A N 1
ATOM 1632 C CA . LEU A 1 233 ? 32.04655 70.63112 42.04625 1.000 43.81200 233 LEU A CA 1
ATOM 1633 C C . LEU A 1 233 ? 33.18934 70.75648 41.04747 1.000 43.64832 233 LEU A C 1
ATOM 1634 O O . LEU A 1 233 ? 33.40478 69.86524 40.22014 1.000 45.36666 233 LEU A O 1
ATOM 1639 N N . LEU A 1 234 ? 33.90393 71.87581 41.12732 1.000 44.46819 234 LEU A N 1
ATOM 1640 C CA . LEU A 1 234 ? 34.94354 72.24712 40.18253 1.000 47.66601 234 LEU A CA 1
ATOM 1641 C C . LEU A 1 234 ? 36.30576 71.93858 40.78305 1.000 45.22058 234 LEU A C 1
ATOM 1642 O O . LEU A 1 234 ? 36.72240 72.63534 41.71908 1.000 45.40782 234 LEU A O 1
ATOM 1647 N N . PRO A 1 235 ? 37.02476 70.92364 40.30421 1.000 43.07378 235 PRO A N 1
ATOM 1648 C CA . PRO A 1 235 ? 38.33360 70.60713 40.89528 1.000 40.95413 235 PRO A CA 1
ATOM 1649 C C . PRO A 1 235 ? 39.28855 71.78456 40.77628 1.000 48.15079 235 PRO A C 1
ATOM 1650 O O . PRO A 1 235 ? 39.27876 72.52165 39.78522 1.000 41.49414 235 PRO A O 1
ATOM 1654 N N . LYS A 1 236 ? 40.10486 71.96883 41.81929 1.000 52.34361 236 LYS A N 1
ATOM 1655 C CA . LYS A 1 236 ? 41.12363 73.01374 41.78345 1.000 52.74574 236 LYS A CA 1
ATOM 1656 C C . LYS A 1 236 ? 42.15806 72.72602 40.70293 1.000 50.10252 236 LYS A C 1
ATOM 1657 O O . LYS A 1 236 ? 42.66611 73.64948 40.05806 1.000 50.32178 236 LYS A O 1
ATOM 1663 N N . GLU A 1 237 ? 42.48261 71.45434 40.48997 1.000 51.14785 237 GLU A N 1
ATOM 1664 C CA . GLU A 1 237 ? 43.41207 71.06961 39.43445 1.000 53.98051 237 GLU A CA 1
ATOM 1665 C C . GLU A 1 237 ? 42.67885 70.85756 38.11108 1.000 50.61063 237 GLU A C 1
ATOM 1666 O O . GLU A 1 237 ? 41.62906 70.20845 38.06203 1.000 47.69469 237 GLU A O 1
ATOM 1672 N N . LYS A 1 238 ? 43.25100 71.42299 37.04009 1.000 54.28796 238 LYS A N 1
ATOM 1673 C CA . LYS A 1 238 ? 42.61713 71.41871 35.72180 1.000 52.65701 238 LYS A CA 1
ATOM 1674 C C . LYS A 1 238 ? 42.05021 70.04026 35.35537 1.000 50.02034 238 LYS A C 1
ATOM 1675 O O . LYS A 1 238 ? 40.89858 69.93287 34.91087 1.000 46.72189 238 LYS A O 1
ATOM 1681 N N . PHE A 1 239 ? 42.81785 68.97148 35.57717 1.000 46.37950 239 PHE A N 1
ATOM 1682 C CA . PHE A 1 239 ? 42.38945 67.61477 35.24142 1.000 46.44216 239 PHE A CA 1
ATOM 1683 C C . PHE A 1 239 ? 42.28359 66.74485 36.48495 1.000 46.81429 239 PHE A C 1
ATOM 1684 O O . PHE A 1 239 ? 42.59888 65.55523 36.46503 1.000 51.44691 239 PHE A O 1
ATOM 1692 N N . GLY A 1 240 ? 41.80009 67.32241 37.57814 1.000 47.38726 240 GLY A N 1
ATOM 1693 C CA . GLY A 1 240 ? 41.71773 66.58923 38.81551 1.000 47.93505 240 GLY A CA 1
ATOM 1694 C C . GLY A 1 240 ? 40.39782 65.90707 39.07047 1.000 49.55174 240 GLY A C 1
ATOM 1695 O O . GLY A 1 240 ? 40.19605 65.38205 40.17567 1.000 52.30350 240 GLY A O 1
ATOM 1696 N N . LEU A 1 241 ? 39.50322 65.88321 38.07612 1.000 44.00386 241 LEU A N 1
ATOM 1697 C CA . LEU A 1 241 ? 38.12396 65.47176 38.32125 1.000 43.60355 241 LEU A CA 1
ATOM 1698 C C . LEU A 1 241 ? 38.05396 64.05125 38.86217 1.000 47.39515 241 LEU A C 1
ATOM 1699 O O . LEU A 1 241 ? 37.40530 63.79841 39.88354 1.000 49.81957 241 LEU A O 1
ATOM 1704 N N . GLU A 1 242 ? 38.73186 63.11212 38.20730 1.000 43.05739 242 GLU A N 1
ATOM 1705 C CA . GLU A 1 242 ? 38.64077 61.72711 38.65121 1.000 51.57007 242 GLU A CA 1
ATOM 1706 C C . GLU A 1 242 ? 39.23265 61.52918 40.05143 1.000 51.68889 242 GLU A C 1
ATOM 1707 O O . GLU A 1 242 ? 38.69635 60.75584 40.84953 1.000 46.13582 242 GLU A O 1
ATOM 1713 N N . LYS A 1 243 ? 40.33984 62.20326 40.36626 1.000 50.16593 243 LYS A N 1
ATOM 1714 C CA . LYS A 1 243 ? 40.88799 62.11893 41.71428 1.000 47.70559 243 LYS A CA 1
ATOM 1715 C C . LYS A 1 243 ? 39.88733 62.65542 42.74106 1.000 53.45639 243 LYS A C 1
ATOM 1716 O O . LYS A 1 243 ? 39.71599 62.07506 43.82358 1.000 49.03175 243 LYS A O 1
ATOM 1722 N N . LEU A 1 244 ? 39.18732 63.74030 42.40288 1.000 48.62518 244 LEU A N 1
ATOM 1723 C CA . LEU A 1 244 ? 38.13539 64.23443 43.28124 1.000 48.25550 244 LEU A CA 1
ATOM 1724 C C . LEU A 1 244 ? 37.07377 63.17111 43.49950 1.000 51.45038 244 LEU A C 1
ATOM 1725 O O . LEU A 1 244 ? 36.68862 62.88026 44.64099 1.000 51.02132 244 LEU A O 1
ATOM 1730 N N . VAL A 1 245 ? 36.60995 62.56330 42.40131 1.000 47.86237 245 VAL A N 1
ATOM 1731 C CA . VAL A 1 245 ? 35.48535 61.63609 42.44944 1.000 48.06190 245 VAL A CA 1
ATOM 1732 C C . VAL A 1 245 ? 35.82071 60.44283 43.33463 1.000 50.77137 245 VAL A C 1
ATOM 1733 O O . VAL A 1 245 ? 34.97439 59.96622 44.10360 1.000 57.27570 245 VAL A O 1
ATOM 1737 N N . ASN A 1 246 ? 37.07383 59.98757 43.29641 1.000 49.08791 246 ASN A N 1
ATOM 1738 C CA . ASN A 1 246 ? 37.48752 58.81359 44.05915 1.000 55.47758 246 ASN A CA 1
ATOM 1739 C C . ASN A 1 246 ? 37.90459 59.12933 45.49967 1.000 57.09565 246 ASN A C 1
ATOM 1740 O O . ASN A 1 246 ? 38.13146 58.19995 46.27554 1.000 59.91586 246 ASN A O 1
ATOM 1745 N N . GLN A 1 247 ? 38.01103 60.39806 45.88597 1.000 54.65561 247 GLN A N 1
ATOM 1746 C CA . GLN A 1 247 ? 38.29889 60.75378 47.26807 1.000 53.31857 247 GLN A CA 1
ATOM 1747 C C . GLN A 1 247 ? 37.04244 61.14081 48.03449 1.000 56.03642 247 GLN A C 1
ATOM 1748 O O . GLN A 1 247 ? 37.06631 61.20194 49.27096 1.000 65.78113 247 GLN A O 1
ATOM 1754 N N . LEU A 1 248 ? 35.94430 61.38498 47.34025 1.000 54.94284 248 LEU A N 1
ATOM 1755 C CA . LEU A 1 248 ? 34.78772 62.02134 47.94241 1.000 57.17595 248 LEU A CA 1
ATOM 1756 C C . LEU A 1 248 ? 33.75718 60.97141 48.35867 1.000 55.89500 248 LEU A C 1
ATOM 1757 O O . LEU A 1 248 ? 33.43172 60.06016 47.58981 1.000 60.12020 248 LEU A O 1
ATOM 1762 N N . SER A 1 249 ? 33.28939 61.08103 49.59099 1.000 54.43478 249 SER A N 1
ATOM 1763 C CA . SER A 1 249 ? 32.32081 60.16202 50.15610 1.000 56.67218 249 SER A CA 1
ATOM 1764 C C . SER A 1 249 ? 30.94021 60.78393 50.08760 1.000 54.83431 249 SER A C 1
ATOM 1765 O O . SER A 1 249 ? 30.78820 62.00796 50.02032 1.000 50.69905 249 SER A O 1
ATOM 1768 N N . GLY A 1 250 ? 29.92345 59.92547 50.12838 1.000 55.51741 250 GLY A N 1
ATOM 1769 C CA . GLY A 1 250 ? 28.58084 60.43810 50.31082 1.000 56.19407 250 GLY A CA 1
ATOM 1770 C C . GLY A 1 250 ? 28.51569 61.42445 51.45451 1.000 58.99427 250 GLY A C 1
ATOM 1771 O O . GLY A 1 250 ? 27.93499 62.50784 51.33008 1.000 59.57614 250 GLY A O 1
ATOM 1772 N N . GLU A 1 251 ? 29.14871 61.07261 52.57639 1.000 61.98248 251 GLU A N 1
ATOM 1773 C CA . GLU A 1 251 ? 29.16712 61.93799 53.74770 1.000 59.10859 251 GLU A CA 1
ATOM 1774 C C . GLU A 1 251 ? 29.77071 63.29268 53.41774 1.000 54.28427 251 GLU A C 1
ATOM 1775 O O . GLU A 1 251 ? 29.16230 64.33736 53.68552 1.000 46.07336 251 GLU A O 1
ATOM 1781 N N . GLN A 1 252 ? 30.97801 63.29467 52.84077 1.000 50.45770 252 GLN A N 1
ATOM 1782 C CA . GLN A 1 252 ? 31.59126 64.56042 52.45755 1.000 55.91960 252 GLN A CA 1
ATOM 1783 C C . GLN A 1 252 ? 30.68806 65.32218 51.49895 1.000 55.26724 252 GLN A C 1
ATOM 1784 O O . GLN A 1 252 ? 30.43179 66.52086 51.68999 1.000 52.48926 252 GLN A O 1
ATOM 1790 N N . LEU A 1 253 ? 30.13274 64.61903 50.51286 1.000 51.85721 253 LEU A N 1
ATOM 1791 C CA . LEU A 1 253 ? 29.29883 65.26823 49.51033 1.000 53.88742 253 LEU A CA 1
ATOM 1792 C C . LEU A 1 253 ? 28.11238 65.98884 50.14442 1.000 50.88801 253 LEU A C 1
ATOM 1793 O O . LEU A 1 253 ? 27.82852 67.14401 49.80025 1.000 53.83670 253 LEU A O 1
ATOM 1798 N N . LEU A 1 254 ? 27.41804 65.34035 51.08495 1.000 54.24833 254 LEU A N 1
ATOM 1799 C CA . LEU A 1 254 ? 26.29179 65.99322 51.76158 1.000 54.97691 254 LEU A CA 1
ATOM 1800 C C . LEU A 1 254 ? 26.74552 67.20137 52.58013 1.000 53.99421 254 LEU A C 1
ATOM 1801 O O . LEU A 1 254 ? 26.14760 68.28446 52.49923 1.000 48.19068 254 LEU A O 1
ATOM 1806 N N . ASP A 1 255 ? 27.78128 67.02184 53.40712 1.000 56.39920 255 ASP A N 1
ATOM 1807 C CA . ASP A 1 255 ? 28.27234 68.13734 54.21129 1.000 59.54687 255 ASP A CA 1
ATOM 1808 C C . ASP A 1 255 ? 28.70371 69.29236 53.32019 1.000 55.73045 255 ASP A C 1
ATOM 1809 O O . ASP A 1 255 ? 28.45834 70.46174 53.65442 1.000 53.98090 255 ASP A O 1
ATOM 1814 N N . SER A 1 256 ? 29.32985 68.98533 52.16889 1.000 49.24457 256 SER A N 1
ATOM 1815 C CA . SER A 1 256 ? 29.73982 70.04641 51.24706 1.000 48.42905 256 SER A CA 1
ATOM 1816 C C . SER A 1 256 ? 28.54570 70.82357 50.73075 1.000 51.15492 256 SER A C 1
ATOM 1817 O O . SER A 1 256 ? 28.60075 72.05399 50.62623 1.000 50.24756 256 SER A O 1
ATOM 1820 N N . MET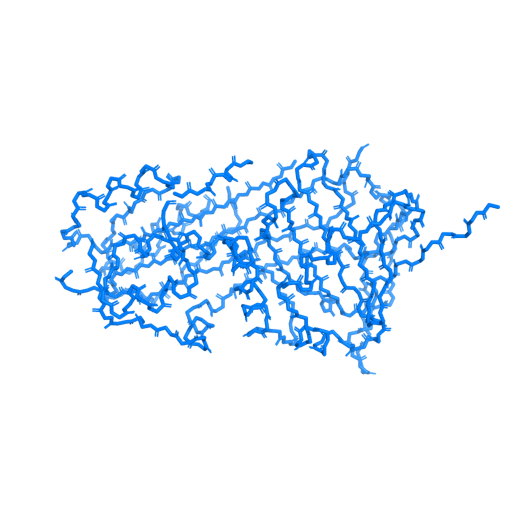 A 1 257 ? 27.45729 70.12227 50.40124 1.000 46.05365 257 MET A N 1
ATOM 1821 C CA . MET A 1 257 ? 26.25566 70.80373 49.93668 1.000 50.79329 257 MET A CA 1
ATOM 1822 C C . MET A 1 257 ? 25.65631 71.67685 51.03778 1.000 50.25004 257 MET A C 1
ATOM 1823 O O . MET A 1 257 ? 25.13671 72.76784 50.76457 1.000 45.32569 257 MET A O 1
ATOM 1828 N N . GLU A 1 258 ? 25.72122 71.22410 52.29140 1.000 49.17267 258 GLU A N 1
ATOM 1829 C CA . GLU A 1 258 ? 25.09158 72.01692 53.33905 1.000 55.12939 258 GLU A CA 1
ATOM 1830 C C . GLU A 1 258 ? 25.92316 73.23613 53.70274 1.000 58.29891 258 GLU A C 1
ATOM 1831 O O . GLU A 1 258 ? 25.35975 74.29475 54.00851 1.000 58.38322 258 GLU A O 1
ATOM 1837 N N . ALA A 1 259 ? 27.25070 73.11842 53.62424 1.000 52.32821 259 ALA A N 1
ATOM 1838 C CA . ALA A 1 259 ? 28.17619 74.08704 54.21692 1.000 55.80255 259 ALA A CA 1
ATOM 1839 C C . ALA A 1 259 ? 28.65371 75.11622 53.19044 1.000 54.13680 259 ALA A C 1
ATOM 1840 O O . ALA A 1 259 ? 29.84547 75.26090 52.92192 1.000 55.24411 259 ALA A O 1
ATOM 1842 N N . VAL A 1 260 ? 27.69642 75.84673 52.63006 1.000 53.88996 260 VAL A N 1
ATOM 1843 C CA . VAL A 1 260 ? 27.96121 76.87914 51.63526 1.000 54.79477 260 VAL A CA 1
ATOM 1844 C C . VAL A 1 260 ? 27.32044 78.17072 52.11523 1.000 53.85540 260 VAL A C 1
ATOM 1845 O O . VAL A 1 260 ? 26.23058 78.15284 52.70420 1.000 56.91827 260 VAL A O 1
ATOM 1849 N N . THR A 1 261 ? 27.99052 79.28868 51.86720 1.000 50.65654 261 THR A N 1
ATOM 1850 C CA . THR A 1 261 ? 27.54636 80.57628 52.37132 1.000 53.05914 261 THR A CA 1
ATOM 1851 C C . THR A 1 261 ? 27.34292 81.53986 51.20335 1.000 51.11769 261 THR A C 1
ATOM 1852 O O . THR A 1 261 ? 28.00420 81.43271 50.16516 1.000 48.13479 261 THR A O 1
ATOM 1856 N N . SER A 1 262 ? 26.39654 82.46149 51.38509 1.000 51.40803 262 SER A N 1
ATOM 1857 C CA . SER A 1 262 ? 26.00106 83.39936 50.34136 1.000 52.44656 262 SER A CA 1
ATOM 1858 C C . SER A 1 262 ? 27.09008 84.43809 50.12974 1.000 59.15823 262 SER A C 1
ATOM 1859 O O . SER A 1 262 ? 27.62052 84.99898 51.09881 1.000 57.17708 262 SER A O 1
ATOM 1862 N N . LYS A 1 263 ? 27.40306 84.71602 48.86424 1.000 51.50951 263 LYS A N 1
ATOM 1863 C CA . LYS A 1 263 ? 28.37882 85.74328 48.53107 1.000 46.73668 263 LYS A CA 1
ATOM 1864 C C . LYS A 1 263 ? 28.21650 86.11216 47.06024 1.000 54.30530 263 LYS A C 1
ATOM 1865 O O . LYS A 1 263 ? 27.40108 85.53480 46.33323 1.000 54.47775 263 LYS A O 1
ATOM 1871 N N . LYS A 1 264 ? 29.00642 87.08778 46.63144 1.000 52.96400 264 LYS A N 1
ATOM 1872 C CA . LYS A 1 264 ? 29.07346 87.45503 45.23016 1.000 57.79403 264 LYS A CA 1
ATOM 1873 C C . LYS A 1 264 ? 29.97850 86.47364 44.49823 1.000 54.91504 264 LYS A C 1
ATOM 1874 O O . LYS A 1 264 ? 31.12644 86.24898 44.90611 1.000 54.88565 264 LYS A O 1
ATOM 1880 N N . VAL A 1 265 ? 29.45165 85.87183 43.43164 1.000 48.66673 265 VAL A N 1
ATOM 1881 C CA . VAL A 1 265 ? 30.21396 84.96404 42.58066 1.000 52.62619 265 VAL A CA 1
ATOM 1882 C C . VAL A 1 265 ? 30.14659 85.44201 41.13115 1.000 52.17369 265 VAL A C 1
ATOM 1883 O O . VAL A 1 265 ? 29.06319 85.72713 40.60221 1.000 48.93513 265 VAL A O 1
ATOM 1887 N N . SER A 1 266 ? 31.30860 85.54145 40.50078 1.000 54.66568 266 SER A N 1
ATOM 1888 C CA . SER A 1 266 ? 31.42169 85.76752 39.06359 1.000 48.59605 266 SER A CA 1
ATOM 1889 C C . SER A 1 266 ? 31.45387 84.38917 38.42528 1.000 44.56266 266 SER A C 1
ATOM 1890 O O . SER A 1 266 ? 32.46980 83.68975 38.50619 1.000 43.01877 266 SER A O 1
ATOM 1893 N N . ILE A 1 267 ? 30.33997 83.97898 37.80107 1.000 43.39431 267 ILE A N 1
ATOM 1894 C CA . ILE A 1 267 ? 30.17909 82.60383 37.32930 1.000 47.63412 26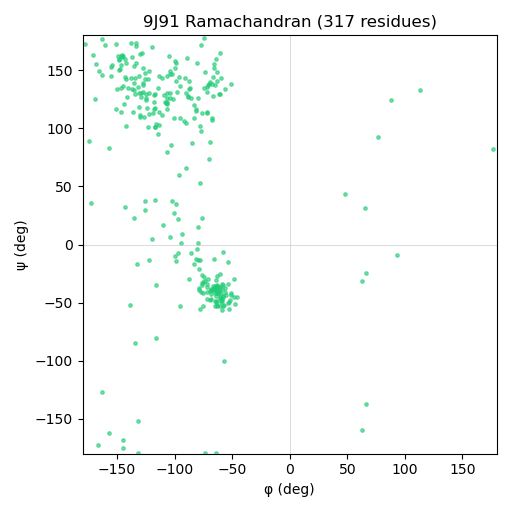7 ILE A CA 1
ATOM 1895 C C . ILE A 1 267 ? 30.35184 82.52794 35.81387 1.000 47.85291 267 ILE A C 1
ATOM 1896 O O . ILE A 1 267 ? 29.71502 83.28102 35.06323 1.000 40.81364 267 ILE A O 1
ATOM 1901 N N . THR A 1 268 ? 31.18656 81.58953 35.36607 1.000 44.52212 268 THR A N 1
ATOM 1902 C CA . THR A 1 268 ? 31.24420 81.16725 33.97173 1.000 48.31151 268 THR A CA 1
ATOM 1903 C C . THR A 1 268 ? 30.87919 79.69319 33.93181 1.000 46.84589 268 THR A C 1
ATOM 1904 O O . THR A 1 268 ? 31.55360 78.87644 34.57115 1.000 47.99742 268 THR A O 1
ATOM 1908 N N . PHE A 1 269 ? 29.83466 79.35295 33.15887 1.000 46.60720 269 PHE A N 1
ATOM 1909 C CA . PHE A 1 269 ? 29.27625 78.01051 33.15232 1.000 47.58892 269 PHE A CA 1
ATOM 1910 C C . PHE A 1 269 ? 28.73538 77.57157 31.79235 1.000 47.60793 269 PHE A C 1
ATOM 1911 O O . PHE A 1 269 ? 28.00355 78.33308 31.13673 1.000 42.68518 269 PHE A O 1
ATOM 1919 N N . PRO A 1 270 ? 29.04190 76.34964 31.36420 1.000 44.32801 270 PRO A N 1
ATOM 1920 C CA . PRO A 1 270 ? 28.65368 75.92101 30.01542 1.000 44.58083 270 PRO A CA 1
ATOM 1921 C C . PRO A 1 270 ? 27.14908 75.78191 29.84918 1.000 50.23420 270 PRO A C 1
ATOM 1922 O O . PRO A 1 270 ? 26.43611 75.31399 30.74618 1.000 49.67378 270 PRO A O 1
ATOM 1926 N N . LYS A 1 271 ? 26.68156 76.25961 28.69824 1.000 44.47811 271 LYS A N 1
ATOM 1927 C CA . LYS A 1 271 ? 25.42727 75.85171 28.08739 1.000 42.85390 271 LYS A CA 1
ATOM 1928 C C . LYS A 1 271 ? 25.63300 74.45679 27.50046 1.000 46.22170 271 LYS A C 1
ATOM 1929 O O . LYS A 1 271 ? 26.67115 74.20463 26.87674 1.000 47.10801 271 LYS A O 1
ATOM 1935 N N . PHE A 1 272 ? 24.68976 73.53430 27.72487 1.000 46.97791 272 PHE A N 1
ATOM 1936 C CA . PHE A 1 272 ? 24.86889 72.18665 27.16507 1.000 49.88491 272 PHE A CA 1
ATOM 1937 C C . PHE A 1 272 ? 23.61026 71.34099 27.31947 1.000 48.84472 272 PHE A C 1
ATOM 1938 O O . PHE A 1 272 ? 22.70972 71.65324 28.10364 1.000 54.62859 272 PHE A O 1
ATOM 1946 N N . LYS A 1 273 ? 23.57504 70.25942 26.54766 1.000 48.39276 273 LYS A N 1
ATOM 1947 C CA . LYS A 1 273 ? 22.55273 69.22222 26.60754 1.000 55.45970 273 LYS A CA 1
ATOM 1948 C C . LYS A 1 273 ? 23.27097 67.88928 26.64125 1.000 54.85211 273 LYS A C 1
ATOM 1949 O O . LYS A 1 273 ? 24.22538 67.68188 25.89122 1.000 57.61305 273 LYS A O 1
ATOM 1955 N N . LEU A 1 274 ? 22.82766 66.99322 27.51437 1.000 56.71922 274 LEU A N 1
ATOM 1956 C CA . LEU A 1 274 ? 23.40678 65.65758 27.60369 1.000 58.21584 274 LEU A CA 1
ATOM 1957 C C . LEU A 1 274 ? 22.28534 64.63539 27.54785 1.000 55.28520 274 LEU A C 1
ATOM 1958 O O . LEU A 1 274 ? 21.31971 64.73041 28.31667 1.000 56.48879 274 LEU A O 1
ATOM 1963 N N . GLU A 1 275 ? 22.39893 63.68010 26.62952 1.000 58.07649 275 GLU A N 1
ATOM 1964 C CA . GLU A 1 275 ? 21.60822 62.45957 26.68272 1.000 57.82795 275 GLU A CA 1
ATOM 1965 C C . GLU A 1 275 ? 22.57177 61.29656 26.82495 1.000 54.70768 275 GLU A C 1
ATOM 1966 O O . GLU A 1 275 ? 23.54772 61.18955 26.07237 1.000 58.98773 275 GLU A O 1
ATOM 1972 N N . GLU A 1 276 ? 22.32125 60.45547 27.81193 1.000 46.85310 276 GLU A N 1
ATOM 1973 C CA . GLU A 1 276 ? 23.25423 59.40507 28.16025 1.000 51.89606 276 GLU A CA 1
ATOM 1974 C C . GLU A 1 276 ? 22.44107 58.20859 28.58511 1.000 53.95444 276 GLU A C 1
ATOM 1975 O O . GLU A 1 276 ? 21.45141 58.35442 29.30490 1.000 56.90537 276 GLU A O 1
ATOM 1981 N N . THR A 1 277 ? 22.83661 57.03837 28.12169 1.000 56.24137 277 THR A N 1
ATOM 1982 C CA . THR A 1 277 ? 22.19807 55.80485 28.54383 1.000 59.90942 277 THR A CA 1
ATOM 1983 C C . THR A 1 277 ? 23.16427 55.10249 29.47555 1.000 57.25951 277 THR A C 1
ATOM 1984 O O . THR A 1 277 ? 24.31000 54.82418 29.10500 1.000 55.41106 277 THR A O 1
ATOM 1988 N N . LEU A 1 278 ? 22.71819 54.84819 30.65507 1.000 54.87579 278 LEU A N 1
ATOM 1989 C CA . LEU A 1 278 ? 23.59493 54.27708 31.64642 1.000 57.19832 278 LEU A CA 1
ATOM 1990 C C . LEU A 1 278 ? 23.56617 52.75112 31.53899 1.000 58.01550 278 LEU A C 1
ATOM 1991 O O . LEU A 1 278 ? 22.48124 52.15902 31.55530 1.000 55.52046 278 LEU A O 1
ATOM 1996 N N . PRO A 1 279 ? 24.73996 52.07948 31.42778 1.000 56.15890 279 PRO A N 1
ATOM 1997 C CA . PRO A 1 279 ? 24.79869 50.59614 31.47349 1.000 55.90348 279 PRO A CA 1
ATOM 1998 C C . PRO A 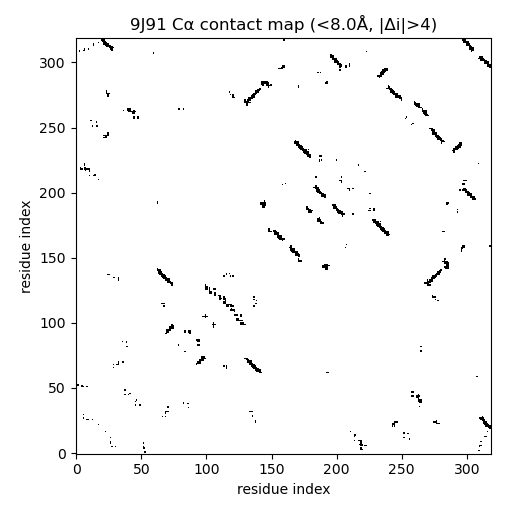1 279 ? 24.49120 50.07085 32.87520 1.000 54.67739 279 PRO A C 1
ATOM 1999 O O . PRO A 1 279 ? 25.34868 49.56231 33.60906 1.000 55.75533 279 PRO A O 1
ATOM 2003 N N . LEU A 1 280 ? 23.20894 50.15017 33.24221 1.000 55.41434 280 LEU A N 1
ATOM 2004 C CA . LEU A 1 280 ? 22.82375 50.06020 34.64810 1.000 57.18061 280 LEU A CA 1
ATOM 2005 C C . LEU A 1 280 ? 23.04449 48.65803 35.22012 1.000 59.29462 280 LEU A C 1
ATOM 2006 O O . LEU A 1 280 ? 23.48205 48.51676 36.36709 1.000 58.91728 280 LEU A O 1
ATOM 2011 N N . LYS A 1 281 ? 22.75055 47.60855 34.45027 1.000 62.82484 281 LYS A N 1
ATOM 2012 C CA . LYS A 1 281 ? 22.96118 46.25426 34.95330 1.000 59.22130 281 LYS A CA 1
ATOM 2013 C C . LYS A 1 281 ? 24.44237 45.98896 35.18386 1.000 57.93634 281 LYS A C 1
ATOM 2014 O O . LYS A 1 281 ? 24.84960 45.56796 36.27242 1.000 59.85839 281 LYS A O 1
ATOM 2020 N N . LYS A 1 282 ? 25.26258 46.22606 34.15680 1.000 58.26936 282 LYS A N 1
ATOM 2021 C CA . LYS A 1 282 ? 26.70459 46.05850 34.28871 1.000 55.72362 282 LYS A CA 1
ATOM 2022 C C . LYS A 1 282 ? 27.23228 46.81645 35.49718 1.000 62.58806 282 LYS A C 1
ATOM 2023 O O . LYS A 1 282 ? 27.99303 46.27270 36.30106 1.000 61.34186 282 LYS A O 1
ATOM 2029 N N . ILE A 1 283 ? 26.83490 48.08173 35.64362 1.000 62.43166 283 ILE A N 1
ATOM 2030 C CA . ILE A 1 283 ? 27.28113 48.85073 36.79945 1.000 62.59660 283 ILE A CA 1
ATOM 2031 C C . ILE A 1 283 ? 26.80779 48.19451 38.08718 1.000 63.29332 283 ILE A C 1
ATOM 2032 O O . ILE A 1 283 ? 27.55214 48.12827 39.07398 1.000 66.79619 283 ILE A O 1
ATOM 2037 N N . LEU A 1 284 ? 25.57049 47.68663 38.09791 1.000 61.44081 284 LEU A N 1
ATOM 2038 C CA . LEU A 1 284 ? 25.03961 47.09009 39.32060 1.000 64.63958 284 LEU A CA 1
ATOM 2039 C C . LEU A 1 284 ? 25.79380 45.81844 39.68917 1.000 64.58297 284 LEU A C 1
ATOM 2040 O O . LEU A 1 284 ? 26.05066 45.56615 40.87059 1.000 63.25885 284 LEU A O 1
ATOM 2045 N N . LEU A 1 285 ? 26.16028 45.00686 38.69590 1.000 63.50697 285 LEU A N 1
ATOM 2046 C CA . LEU A 1 285 ? 26.97376 43.82882 38.98361 1.000 67.86494 285 LEU A CA 1
ATOM 2047 C C . LEU A 1 285 ? 28.34371 44.23017 39.52731 1.000 66.73972 285 LEU A C 1
ATOM 2048 O O . LEU A 1 285 ? 28.81478 43.66498 40.52403 1.000 67.73535 285 LEU A O 1
ATOM 2053 N N . GLN A 1 286 ? 28.97457 45.23626 38.91309 1.000 62.21277 286 GLN A N 1
ATOM 2054 C CA . GLN A 1 286 ? 30.25300 45.75669 39.39055 1.000 63.67715 286 GLN A CA 1
ATOM 2055 C C . GLN A 1 286 ? 30.22027 46.15735 40.86299 1.000 67.84842 286 GLN A C 1
ATOM 2056 O O . GLN A 1 286 ? 31.28054 46.35361 41.46290 1.000 75.21997 286 GLN A O 1
ATOM 2062 N N . LEU A 1 287 ? 29.03912 46.29570 41.45751 1.000 65.37175 287 LEU A N 1
ATOM 2063 C CA . LEU A 1 287 ? 28.90691 46.58405 42.87550 1.000 64.21230 287 LEU A CA 1
ATOM 2064 C C . LEU A 1 287 ? 28.49224 45.36945 43.68941 1.000 66.17314 287 LEU A C 1
ATOM 2065 O O . LEU A 1 287 ? 28.19949 45.51465 44.88270 1.000 67.38095 287 LEU A O 1
ATOM 2070 N N . GLY A 1 288 ? 28.42381 44.19184 43.06849 1.000 66.66512 288 GLY A N 1
ATOM 2071 C CA . GLY A 1 288 ? 28.03333 42.97267 43.75617 1.000 76.26570 288 GLY A CA 1
ATOM 2072 C C . GLY A 1 288 ? 26.54876 42.81594 44.03166 1.000 81.92324 288 GLY A C 1
ATOM 2073 O O . GLY A 1 288 ? 26.06872 43.26616 45.07536 1.000 89.10304 288 GLY A O 1
ATOM 2074 N N . LEU A 1 289 ? 25.81413 42.16799 43.12019 1.000 81.81424 289 LEU A N 1
ATOM 2075 C CA . LEU A 1 289 ? 24.37776 41.95186 43.26979 1.000 82.81324 289 LEU A CA 1
ATOM 2076 C C . LEU A 1 289 ? 23.99278 40.56277 42.75054 1.000 85.71812 289 LEU A C 1
ATOM 2077 O O . LEU A 1 289 ? 24.68992 39.96343 41.92560 1.000 81.33548 289 LEU A O 1
ATOM 2082 N N . THR A 1 290 ? 22.86805 40.04613 43.24977 1.000 87.59870 290 THR A N 1
ATOM 2083 C CA . THR A 1 290 ? 22.36662 38.72610 42.86246 1.000 83.08764 290 THR A CA 1
ATOM 2084 C C . THR A 1 290 ? 21.14822 38.89992 41.95192 1.000 93.16064 290 THR A C 1
ATOM 2085 O O . THR A 1 290 ? 19.98920 38.78440 42.37119 1.000 83.00858 290 THR A O 1
ATOM 2089 N N . SER A 1 291 ? 21.42688 39.19494 40.67988 1.000 99.99887 291 SER A N 1
ATOM 2090 C CA . SER A 1 291 ? 20.41602 39.11049 39.63338 1.000 88.87116 291 SER A CA 1
ATOM 2091 C C . SER A 1 291 ? 20.22140 37.65215 39.23679 1.000 94.07615 291 SER A C 1
ATOM 2092 O O . SER A 1 291 ? 20.33993 37.32384 38.05094 1.000 80.13465 291 SER A O 1
ATOM 2095 N N . MET A 1 292 ? 19.96677 36.76781 40.22128 1.000 104.28377 292 MET A N 1
ATOM 2096 C CA . MET A 1 292 ? 19.49182 35.40502 39.95676 1.000 108.88699 292 MET A CA 1
ATOM 2097 C C . MET A 1 292 ? 19.08075 34.57894 41.18808 1.000 106.25510 292 MET A C 1
ATOM 2098 O O . MET A 1 292 ? 19.23208 33.35770 41.15526 1.000 112.08211 292 MET A O 1
ATOM 2103 N N . PHE A 1 293 ? 18.48173 35.14753 42.24859 1.000 97.20872 293 PHE A N 1
ATOM 2104 C CA . PHE A 1 293 ? 18.13716 34.17980 43.29113 1.000 96.64287 293 PHE A CA 1
ATOM 2105 C C . PHE A 1 293 ? 16.79818 34.23782 44.04216 1.000 88.96245 293 PHE A C 1
ATOM 2106 O O . PHE A 1 293 ? 16.15488 33.19114 44.06792 1.000 93.15137 293 PHE A O 1
ATOM 2114 N N . ASP A 1 294 ? 16.31021 35.32434 44.65754 1.000 80.00381 294 ASP A N 1
ATOM 2115 C CA . ASP A 1 294 ? 15.16173 35.09910 45.55947 1.000 79.72744 294 ASP A CA 1
ATOM 2116 C C . ASP A 1 294 ? 14.14612 36.24158 45.62681 1.000 77.49213 294 ASP A C 1
ATOM 2117 O O . ASP A 1 294 ? 14.43042 37.27682 46.24006 1.000 74.81946 294 ASP A O 1
ATOM 2122 N N . HIS A 1 295 ? 12.91144 36.00067 45.13950 1.000 79.55864 295 HIS A N 1
ATOM 2123 C CA . HIS A 1 295 ? 11.86837 37.03296 45.14190 1.000 79.92432 295 HIS A CA 1
ATOM 2124 C C . HIS A 1 295 ? 10.51299 36.52009 45.65614 1.000 84.61710 295 HIS A C 1
ATOM 2125 O O . HIS A 1 295 ? 10.32504 35.32939 45.93674 1.000 84.50747 295 HIS A O 1
ATOM 2132 N N . SER A 1 296 ? 9.56554 37.46108 45.80552 1.000 87.61035 296 SER A N 1
ATOM 2133 C CA . SER A 1 296 ? 8.26834 37.20159 46.44782 1.000 82.14691 296 SER A CA 1
ATOM 2134 C C . SER A 1 296 ? 7.28968 38.37702 46.39555 1.000 72.07044 296 SER A C 1
ATOM 2135 O O . SER A 1 296 ? 6.63545 38.68933 47.40529 1.000 67.19899 296 SER A O 1
ATOM 2138 N N . ARG A 1 307 ? 8.47837 33.07865 42.00717 1.000 114.46668 307 ARG A N 1
ATOM 2139 C CA . ARG A 1 307 ? 8.76077 31.66974 42.25096 1.000 116.79030 307 ARG A CA 1
ATOM 2140 C C . ARG A 1 307 ? 8.85881 30.87678 40.93433 1.000 114.05183 307 ARG A C 1
ATOM 2141 O O . ARG A 1 307 ? 7.89879 30.24791 40.49990 1.000 117.52724 307 ARG A O 1
ATOM 2149 N N . SER A 1 308 ? 10.02616 30.92275 40.28582 1.000 112.35863 308 SER A N 1
ATOM 2150 C CA . SER A 1 308 ? 11.15748 31.73618 40.73739 1.000 113.38648 308 SER A CA 1
ATOM 2151 C C . SER A 1 308 ? 11.75514 32.59625 39.61282 1.000 107.50851 308 SER A C 1
ATOM 2152 O O . SER A 1 308 ? 11.86465 32.17618 38.45574 1.000 106.31336 308 SER A O 1
ATOM 2155 N N . VAL A 1 309 ? 12.19889 33.79036 39.99954 1.000 102.34428 309 VAL A N 1
ATOM 2156 C CA . VAL A 1 309 ? 12.22275 34.95781 39.12256 1.000 96.86537 309 VAL A CA 1
ATOM 2157 C C . VAL A 1 309 ? 13.46917 35.80240 39.40400 1.000 85.78883 309 VAL A C 1
ATOM 2158 O O . VAL A 1 309 ? 13.91266 35.92316 40.55167 1.000 81.39472 309 VAL A O 1
ATOM 2162 N N . ILE A 1 310 ? 14.02990 36.39527 38.34407 1.000 77.85103 310 ILE A N 1
ATOM 2163 C CA . ILE A 1 310 ? 15.20466 37.25662 38.42834 1.000 79.63469 310 ILE A CA 1
ATOM 2164 C C . ILE A 1 310 ? 14.93237 38.56588 37.68446 1.000 78.80494 310 ILE A C 1
ATOM 2165 O O . ILE A 1 310 ? 13.99567 38.67929 36.89300 1.000 77.60894 310 ILE A O 1
ATOM 2170 N N . VAL A 1 311 ? 15.77268 39.56405 37.95177 1.000 77.33635 311 VAL A N 1
ATOM 2171 C CA . VAL A 1 311 ? 15.83908 40.75782 37.11364 1.000 67.33163 311 VAL A CA 1
ATOM 2172 C C . VAL A 1 311 ? 16.71698 40.43993 35.90123 1.000 71.19531 311 VAL A C 1
ATOM 2173 O O . VAL A 1 311 ? 17.90641 40.13035 36.03966 1.000 76.26773 311 VAL A O 1
ATOM 2177 N N . SER A 1 312 ? 16.12722 40.48453 34.70846 1.000 67.58582 312 SER A N 1
ATOM 2178 C CA . SER A 1 312 ? 16.88300 40.18161 33.49782 1.000 69.84225 312 SER A CA 1
ATOM 2179 C C . SER A 1 312 ? 17.59254 41.39555 32.92486 1.000 66.80348 312 SER A C 1
ATOM 2180 O O . SER A 1 312 ? 18.62718 41.24851 32.26317 1.000 60.39474 312 SER A O 1
ATOM 2183 N N . ASP A 1 313 ? 17.04013 42.58757 33.13489 1.000 68.56572 313 ASP A N 1
ATOM 2184 C CA . ASP A 1 313 ? 17.54359 43.79503 32.50128 1.000 64.36286 313 ASP A CA 1
ATOM 2185 C C . ASP A 1 313 ? 17.17923 44.98988 33.36649 1.000 61.61087 313 ASP A C 1
ATOM 2186 O O . ASP A 1 313 ? 16.21920 44.94603 34.14323 1.000 58.55071 313 ASP A O 1
ATOM 2191 N N . ALA A 1 314 ? 17.97521 46.05013 33.24919 1.000 64.20111 314 ALA A N 1
ATOM 2192 C CA . ALA A 1 314 ? 17.65581 47.32465 33.88530 1.000 59.92596 314 ALA A CA 1
ATOM 2193 C C . ALA A 1 314 ? 18.12313 48.42605 32.95245 1.000 58.58633 314 ALA A C 1
ATOM 2194 O O . ALA A 1 314 ? 19.30976 48.49920 32.61956 1.000 54.61518 314 ALA A O 1
ATOM 2196 N N . PHE A 1 315 ? 17.18825 49.27223 32.53620 1.000 58.76273 315 PHE A N 1
ATOM 2197 C CA . PHE A 1 315 ? 17.43822 50.31291 31.55381 1.000 58.66879 315 PHE A CA 1
ATOM 2198 C C . PHE A 1 315 ? 17.36740 51.67803 32.20998 1.000 54.18721 315 PHE A C 1
ATOM 2199 O O . PHE A 1 315 ? 16.51056 51.91960 33.06908 1.000 51.64561 315 PHE A O 1
ATOM 2207 N N . HIS A 1 316 ? 18.23524 52.57689 31.75051 1.000 50.82109 316 HIS A N 1
ATOM 2208 C CA . HIS A 1 316 ? 18.39611 53.89567 32.35380 1.000 49.75089 316 HIS A CA 1
ATOM 2209 C C . HIS A 1 316 ? 18.85406 54.85123 31.26232 1.000 51.29709 316 HIS A C 1
ATOM 2210 O O . HIS A 1 316 ? 19.93614 54.68170 30.68406 1.000 47.43501 316 HIS A O 1
ATOM 2217 N N . LYS A 1 317 ? 18.02393 55.84030 30.96584 1.000 51.33751 317 LYS A N 1
ATOM 2218 C CA . LYS A 1 317 ? 18.35520 56.85708 29.97554 1.000 52.05104 317 LYS A CA 1
ATOM 2219 C C . LYS A 1 317 ? 17.96304 58.20035 30.56047 1.000 48.84083 317 LYS A C 1
ATOM 2220 O O . LYS A 1 317 ? 16.86190 58.33815 31.11288 1.000 49.74745 317 LYS A O 1
ATOM 2226 N N . ALA A 1 318 ? 18.85986 59.17825 30.46335 1.000 42.67751 318 ALA A N 1
ATOM 2227 C CA . ALA A 1 318 ? 18.61434 60.46779 31.08984 1.000 50.53472 318 ALA A CA 1
ATOM 2228 C C . ALA A 1 318 ? 18.97202 61.60915 30.14368 1.000 49.48198 318 ALA A C 1
ATOM 2229 O O . ALA A 1 318 ? 19.99551 61.57051 29.44741 1.000 44.50092 318 ALA A O 1
ATOM 2231 N N . PHE A 1 319 ? 18.11993 62.63252 30.15318 1.000 50.49757 319 PHE A N 1
ATOM 2232 C CA . PHE A 1 319 ? 18.25734 63.83146 29.33719 1.000 51.76453 319 PHE A CA 1
ATOM 2233 C C . PHE A 1 319 ? 18.23714 65.05355 30.24801 1.000 46.62335 319 PHE A C 1
ATOM 2234 O O . PHE A 1 319 ? 17.28612 65.24059 31.01791 1.000 42.98397 319 PHE A O 1
ATOM 2242 N N . ILE A 1 320 ? 19.28238 65.87781 30.16484 1.000 45.04510 320 ILE A N 1
ATOM 2243 C CA . ILE A 1 320 ? 19.29886 67.18530 30.81013 1.000 49.30798 320 ILE A CA 1
ATOM 2244 C C . ILE A 1 320 ? 19.56562 68.24031 29.75096 1.000 46.83465 320 ILE A C 1
ATOM 2245 O O . ILE A 1 320 ? 20.36066 68.02217 28.82494 1.000 45.55048 320 ILE A O 1
ATOM 2250 N N . GLU A 1 321 ? 18.90158 69.38413 29.90064 1.000 46.63187 321 GLU A N 1
ATOM 2251 C CA . GLU A 1 321 ? 19.18826 70.59502 29.14448 1.000 50.82364 321 GLU A CA 1
ATOM 2252 C C . GLU A 1 321 ? 19.52255 71.73747 30.09473 1.000 49.57385 321 GLU A C 1
ATOM 2253 O O . GLU A 1 321 ? 18.77633 72.01376 31.04436 1.000 49.01430 321 GLU A O 1
ATOM 2259 N N . VAL A 1 322 ? 20.63285 72.40945 29.82261 1.000 45.89646 322 VAL A N 1
ATOM 2260 C CA . VAL A 1 322 ? 21.10126 73.53009 30.62464 1.000 44.96064 322 VAL A CA 1
ATOM 2261 C C . VAL A 1 322 ? 21.27831 74.73985 29.71284 1.000 51.28622 322 VAL A C 1
ATOM 2262 O O . VAL A 1 322 ? 22.10122 74.70887 28.78528 1.000 51.89199 322 VAL A O 1
ATOM 2266 N N . ASN A 1 323 ? 20.51098 75.79808 29.96854 1.000 47.68272 323 ASN A N 1
ATOM 2267 C CA . ASN A 1 323 ? 20.65532 77.04997 29.23112 1.000 53.55715 323 ASN A CA 1
ATOM 2268 C C . ASN A 1 323 ? 20.37362 78.20950 30.18323 1.000 55.25180 323 ASN A C 1
ATOM 2269 O O . ASN A 1 323 ? 20.25467 78.02599 31.40098 1.000 50.04472 323 ASN A O 1
ATOM 2274 N N . GLU A 1 324 ? 20.21968 79.40912 29.60872 1.000 52.98165 324 GLU A N 1
ATOM 2275 C CA . GLU A 1 324 ? 20.28522 80.65219 30.37212 1.000 54.85490 324 GLU A CA 1
ATOM 2276 C C . GLU A 1 324 ? 19.00740 80.98999 31.13805 1.000 54.96072 324 GLU A C 1
ATOM 2277 O O . GLU A 1 324 ? 19.05183 81.86035 32.01717 1.000 55.76707 324 GLU A O 1
ATOM 2283 N N . GLU A 1 325 ? 17.89460 80.31888 30.85956 1.000 51.43943 325 GLU A N 1
ATOM 2284 C CA . GLU A 1 325 ? 16.58850 80.83806 31.24481 1.000 58.87115 325 GLU A CA 1
ATOM 2285 C C . GLU A 1 325 ? 16.37415 80.78793 32.75885 1.000 63.78921 325 GLU A C 1
ATOM 2286 O O . GLU A 1 325 ? 16.74138 79.81438 33.42632 1.000 61.68374 325 GLU A O 1
ATOM 2292 N N . GLY A 1 326 ? 15.78203 81.86088 33.30323 1.000 69.41688 326 GLY A N 1
ATOM 2293 C CA . GLY A 1 326 ? 15.49726 81.96248 34.72899 1.000 67.75947 326 GLY A CA 1
ATOM 2294 C C . GLY A 1 326 ? 14.48286 83.02793 35.11337 1.000 70.89782 326 GLY A C 1
ATOM 2295 O O . GLY A 1 326 ? 13.37435 83.05280 34.57779 1.000 69.57082 326 GLY A O 1
ATOM 2296 N N . SER A 1 327 ? 14.85579 83.90879 36.04342 1.000 77.21105 327 SER A N 1
ATOM 2297 C CA . SER A 1 327 ? 13.98947 84.97956 36.56152 1.000 79.81334 327 SER A CA 1
ATOM 2298 C C . SER A 1 327 ? 13.45293 85.90922 35.47400 1.000 86.83519 327 SER A C 1
ATOM 2299 O O . SER A 1 327 ? 13.45680 87.13395 35.63412 1.000 92.81010 327 SER A O 1
ATOM 2302 N N . VAL A 1 345 ? 34.73457 97.58351 48.45093 1.000 98.07374 345 VAL A N 1
ATOM 2303 C CA . VAL A 1 345 ? 33.69064 96.59221 48.19875 1.000 96.57768 345 VAL A CA 1
ATOM 2304 C C . VAL A 1 345 ? 34.31258 95.23896 47.80909 1.000 90.15779 345 VAL A C 1
ATOM 2305 O O . VAL A 1 345 ? 35.20423 95.17359 46.95136 1.000 89.73775 345 VAL A O 1
ATOM 2309 N N . ALA A 1 346 ? 33.81853 94.16989 48.44253 1.000 84.95576 346 ALA A N 1
ATOM 2310 C CA . ALA A 1 346 ? 34.50288 92.87562 48.42537 1.000 81.27570 346 ALA A CA 1
ATOM 2311 C C . ALA A 1 346 ? 34.63096 92.32957 47.00943 1.000 78.79457 346 ALA A C 1
ATOM 2312 O O . ALA A 1 346 ? 33.62546 92.25514 46.27863 1.000 77.72002 346 ALA A O 1
ATOM 2314 N N . PRO A 1 347 ? 35.82099 91.91707 46.57601 1.000 78.10289 347 PRO A N 1
ATOM 2315 C CA . PRO A 1 347 ? 35.97169 91.33584 45.23623 1.000 71.85818 347 PRO A CA 1
ATOM 2316 C C . PRO A 1 347 ? 35.20272 90.03842 45.12907 1.000 70.65916 347 PRO A C 1
ATOM 2317 O O . PRO A 1 347 ? 35.19927 89.21762 46.06731 1.000 67.71592 347 PRO A O 1
ATOM 2321 N N . PRO A 1 348 ? 34.49594 89.82110 44.02337 1.000 73.28524 348 PRO A N 1
ATOM 2322 C CA . PRO A 1 348 ? 33.70123 88.60015 43.87447 1.000 61.21712 348 PRO A CA 1
ATOM 2323 C C . PRO A 1 348 ? 34.56947 87.34890 43.86725 1.000 58.32375 348 PRO A C 1
ATOM 2324 O O . PRO A 1 348 ? 35.71519 87.36332 43.40587 1.000 60.48069 348 PRO A O 1
ATOM 2328 N N . ALA A 1 349 ? 33.99959 86.25436 44.37672 1.000 53.63443 349 ALA A N 1
ATOM 2329 C CA . ALA A 1 349 ? 34.56701 84.93360 44.12474 1.000 52.41933 349 ALA A CA 1
ATOM 2330 C C . ALA A 1 349 ? 34.39117 84.55295 42.65351 1.000 50.04852 349 ALA A C 1
ATOM 2331 O O . ALA A 1 349 ? 33.34905 84.80315 42.04084 1.000 52.03558 349 ALA A O 1
ATOM 2333 N N . VAL A 1 350 ? 35.41300 83.93837 42.08263 1.000 44.99582 350 VAL A N 1
ATOM 2334 C CA . VAL A 1 350 ? 35.42612 83.61260 40.66254 1.000 51.83568 350 VAL A CA 1
ATOM 2335 C C . VAL A 1 350 ? 35.25675 82.11272 40.50117 1.000 47.22926 350 VAL A C 1
ATOM 2336 O O . VAL A 1 350 ? 36.07926 81.33292 41.00115 1.000 45.11379 350 VAL A O 1
ATOM 2340 N N . PHE A 1 351 ? 34.22167 81.71824 39.75188 1.000 41.61963 351 PHE A N 1
ATOM 2341 C CA . PHE A 1 351 ? 33.90054 80.31943 39.47326 1.000 42.61325 351 PHE A CA 1
ATOM 2342 C C . PHE A 1 351 ? 33.87412 80.12242 37.95074 1.000 45.32073 351 PHE A C 1
ATOM 2343 O O . PHE A 1 351 ? 32.88939 80.46853 37.27779 1.000 39.49462 351 PHE A O 1
ATOM 2351 N N . ILE A 1 352 ? 34.95589 79.56562 37.40160 1.000 43.03174 352 ILE A N 1
ATOM 2352 C CA . ILE A 1 352 ? 35.10895 79.40624 35.95449 1.000 46.18024 352 ILE A CA 1
ATOM 2353 C C . ILE A 1 352 ? 35.16177 77.91476 35.65497 1.000 44.80758 352 ILE A C 1
ATOM 2354 O O . ILE A 1 352 ? 36.20525 77.26639 35.84175 1.000 38.95747 352 ILE A O 1
ATOM 2359 N N . ALA A 1 353 ? 34.04672 77.38498 35.14167 1.000 40.74553 353 ALA A N 1
ATOM 2360 C CA . ALA A 1 353 ? 33.88343 75.95442 34.88534 1.000 42.34529 353 ALA A CA 1
ATOM 2361 C C . ALA A 1 353 ? 34.34721 75.60891 33.46711 1.000 46.30365 353 ALA A C 1
ATOM 2362 O O . ALA A 1 353 ? 33.57855 75.20683 32.58927 1.000 44.83786 353 ALA A O 1
ATOM 2364 N N . ASP A 1 354 ? 35.64677 75.77884 33.24716 1.000 43.98457 354 ASP A N 1
ATOM 2365 C CA . ASP A 1 354 ? 36.22686 75.58646 31.92782 1.000 45.38222 354 ASP A CA 1
ATOM 2366 C C . ASP A 1 354 ? 37.12266 74.34662 31.85361 1.000 43.99660 354 ASP A C 1
ATOM 2367 O O . ASP A 1 354 ? 37.93431 74.22542 30.93326 1.000 44.92623 354 ASP A O 1
ATOM 2372 N N . HIS A 1 355 ? 37.00450 73.43601 32.81056 1.000 45.56585 355 HIS A N 1
ATOM 2373 C CA . HIS A 1 355 ? 37.67852 72.14868 32.77111 1.000 45.84538 355 HIS A CA 1
ATOM 2374 C C . HIS A 1 355 ? 36.76860 71.12898 33.42725 1.000 44.63385 355 HIS A C 1
ATOM 2375 O O . HIS A 1 355 ? 35.80768 71.51289 34.12179 1.000 45.55176 355 HIS A O 1
ATOM 2382 N N . PRO A 1 356 ? 36.98179 69.82778 33.19152 1.000 37.91826 356 PRO A N 1
ATOM 2383 C CA . PRO A 1 356 ? 35.95469 68.83491 33.51300 1.000 42.70323 356 PRO A CA 1
ATOM 2384 C C . PRO A 1 356 ? 35.55142 68.92457 34.97578 1.000 48.47412 356 PRO A C 1
ATOM 2385 O O . PRO A 1 356 ? 36.40044 69.04604 35.86715 1.000 43.93534 356 PRO A O 1
ATOM 2389 N N . PHE A 1 357 ? 34.24011 68.90028 35.21015 1.000 46.75216 357 PHE A N 1
ATOM 2390 C CA . PHE A 1 357 ? 33.69779 69.13440 36.53754 1.000 46.86121 357 PHE A CA 1
ATOM 2391 C C . PHE A 1 357 ? 32.57048 68.15138 36.81027 1.000 50.70568 357 PHE A C 1
ATOM 2392 O O . PHE A 1 357 ? 32.11779 67.41336 35.92394 1.000 50.24355 357 PHE A O 1
ATOM 2400 N N . MET A 1 358 ? 32.09272 68.18934 38.04850 1.000 43.81438 358 MET A N 1
ATOM 2401 C CA . MET A 1 358 ? 31.04561 67.31046 38.53247 1.000 44.55050 358 MET A CA 1
ATOM 2402 C C . MET A 1 358 ? 29.81721 68.15603 38.83836 1.000 42.15874 358 MET A C 1
ATOM 2403 O O . MET A 1 358 ? 29.92967 69.31838 39.23869 1.000 39.88343 358 MET A O 1
ATOM 2408 N N . PHE A 1 359 ? 28.63651 67.60013 38.59832 1.000 40.36982 359 PHE A N 1
ATOM 2409 C CA . PHE A 1 359 ? 27.44868 68.36142 38.93462 1.000 44.67561 359 PHE A CA 1
ATOM 2410 C C . PHE A 1 359 ? 26.35041 67.41027 39.38035 1.000 43.37028 359 PHE A C 1
ATOM 2411 O O . PHE A 1 359 ? 26.32254 66.24207 38.98666 1.000 44.64535 359 PHE A O 1
ATOM 2419 N N . LEU A 1 360 ? 25.44034 67.93472 40.19764 1.000 40.79227 360 LEU A N 1
ATOM 2420 C CA . LEU A 1 360 ? 24.30042 67.17180 40.67028 1.000 41.61872 360 LEU A CA 1
ATOM 2421 C C . LEU A 1 360 ? 23.11256 68.09648 40.87109 1.000 44.50703 360 LEU A C 1
ATOM 2422 O O . LEU A 1 360 ? 23.25093 69.31888 40.99812 1.000 44.42335 360 LEU A O 1
ATOM 2427 N N . ILE A 1 361 ? 21.93656 67.48600 40.87806 1.000 42.99057 361 ILE A N 1
ATOM 2428 C CA . ILE A 1 361 ? 20.69447 68.16582 41.18964 1.000 44.45036 361 ILE A CA 1
ATOM 2429 C C . ILE A 1 361 ? 20.14477 67.51994 42.44478 1.000 50.03479 361 ILE A C 1
ATOM 2430 O O . ILE A 1 361 ? 20.04272 66.28431 42.52938 1.000 46.38570 361 ILE A O 1
ATOM 2435 N N . ALA A 1 362 ? 19.79814 68.34816 43.41588 1.000 47.87310 362 ALA A N 1
ATOM 2436 C CA . ALA A 1 362 ? 19.40043 67.84581 44.71191 1.000 52.05328 362 ALA A CA 1
ATOM 2437 C C . ALA A 1 362 ? 18.14996 68.55718 45.17022 1.000 57.25100 362 ALA A C 1
ATOM 2438 O O . ALA A 1 362 ? 17.97241 69.74874 44.90361 1.000 57.35340 362 ALA A O 1
ATOM 2440 N N . ASP A 1 363 ? 17.27841 67.80296 45.84112 1.000 66.25470 363 ASP A N 1
ATOM 2441 C CA . ASP A 1 363 ? 16.16800 68.37533 46.59144 1.000 71.62485 363 ASP A CA 1
ATOM 2442 C C . ASP A 1 363 ? 16.71428 68.83534 47.93583 1.000 73.37800 363 ASP A C 1
ATOM 2443 O O . ASP A 1 363 ? 17.19452 68.01835 48.72768 1.000 77.15377 363 ASP A O 1
ATOM 2448 N N . MET A 1 364 ? 16.68103 70.14423 48.17262 1.000 74.32206 364 MET A N 1
ATOM 2449 C CA . MET A 1 364 ? 17.34340 70.70728 49.34096 1.000 85.38132 364 MET A CA 1
ATOM 2450 C C . MET A 1 364 ? 16.54958 70.46414 50.61799 1.000 89.78225 364 MET A C 1
ATOM 2451 O O . MET A 1 364 ? 17.13220 70.40071 51.70805 1.000 87.60790 364 MET A O 1
ATOM 2456 N N . GLN A 1 365 ? 15.23442 70.30889 50.50180 1.000 89.49106 365 GLN A N 1
ATOM 2457 C CA . GLN A 1 365 ? 14.38351 70.07707 51.65447 1.000 99.12679 365 GLN A CA 1
ATOM 2458 C C . GLN A 1 365 ? 14.44892 68.63681 52.15557 1.000 99.20975 365 GLN A C 1
ATOM 2459 O O . GLN A 1 365 ? 13.99180 68.36311 53.27016 1.000 109.29757 365 GLN A O 1
ATOM 2465 N N . THR A 1 366 ? 15.01680 67.70953 51.37281 1.000 89.14339 366 THR A N 1
ATOM 2466 C CA . THR A 1 366 ? 14.97337 66.29025 51.72356 1.000 83.68923 366 THR A CA 1
ATOM 2467 C C . THR A 1 366 ? 16.31613 65.58065 51.53009 1.000 84.90405 366 THR A C 1
ATOM 2468 O O . THR A 1 366 ? 16.33168 64.34521 51.37325 1.000 86.10758 366 THR A O 1
ATOM 2472 N N . GLN A 1 367 ? 17.44176 66.31870 51.52990 1.000 84.84880 367 GLN A N 1
ATOM 2473 C CA . GLN A 1 367 ? 18.77397 65.76657 51.22372 1.000 87.91221 367 GLN A CA 1
ATOM 2474 C C . GLN A 1 367 ? 18.93775 65.28519 49.77301 1.000 78.15975 367 GLN A C 1
ATOM 2475 O O . GLN A 1 367 ? 20.05303 65.25378 49.24133 1.000 73.30648 367 GLN A O 1
ATOM 2481 N N . THR A 1 368 ? 17.83833 64.93772 49.11815 1.000 68.86801 368 THR A N 1
ATOM 2482 C CA . THR A 1 368 ? 17.87402 63.92325 48.07101 1.000 70.10229 368 THR A CA 1
ATOM 2483 C C . THR A 1 368 ? 18.66818 64.36497 46.84037 1.000 63.59214 368 THR A C 1
ATOM 2484 O O . THR A 1 368 ? 18.43872 65.43826 46.27852 1.000 58.36775 368 THR A O 1
ATOM 2488 N N . ILE A 1 369 ? 19.61491 63.53033 46.43198 1.000 55.70891 369 ILE A N 1
ATOM 2489 C CA . ILE A 1 369 ? 20.34333 63.71785 45.18485 1.000 55.36714 369 ILE A CA 1
ATOM 2490 C C . ILE A 1 369 ? 19.47559 63.12679 44.07631 1.000 53.07703 369 ILE A C 1
ATOM 2491 O O . ILE A 1 369 ? 19.31226 61.90522 43.99148 1.000 54.70792 369 ILE A O 1
ATOM 2496 N N . LEU A 1 370 ? 18.89386 63.98869 43.23533 1.000 50.89818 370 LEU A N 1
ATOM 2497 C CA . LEU A 1 370 ? 18.07892 63.48134 42.12985 1.000 52.71857 370 LEU A CA 1
ATOM 2498 C C . LEU A 1 370 ? 18.95446 62.98395 40.99287 1.000 44.33623 370 LEU A C 1
ATOM 2499 O O . LEU A 1 370 ? 18.84139 61.83323 40.56043 1.000 50.47843 370 LEU A O 1
ATOM 2504 N N . PHE A 1 371 ? 19.83955 63.83474 40.49420 1.000 48.71388 371 PHE A N 1
ATOM 2505 C CA . PHE A 1 371 ? 20.62762 63.50358 39.31169 1.000 51.96163 371 PHE A CA 1
ATOM 2506 C C . PHE A 1 371 ? 22.07295 63.90398 39.54547 1.000 47.69612 371 PHE A C 1
ATOM 2507 O O . PHE A 1 371 ? 22.35485 64.82532 40.31176 1.000 44.50761 371 PHE A O 1
ATOM 2515 N N . MET A 1 372 ? 22.97814 63.21037 38.86257 1.000 45.78653 372 MET A N 1
ATOM 2516 C CA . MET A 1 372 ? 24.40061 63.50614 38.90390 1.000 43.11768 372 MET A CA 1
ATOM 2517 C C . MET A 1 372 ? 24.97449 63.42327 37.50088 1.000 47.62807 372 MET A C 1
ATOM 2518 O O . MET A 1 372 ? 24.39499 62.80307 36.60135 1.000 47.83852 372 MET A O 1
ATOM 2523 N N . GLY A 1 373 ? 26.14375 64.02221 37.32658 1.000 46.50279 373 GLY A N 1
ATOM 2524 C CA . GLY A 1 373 ? 26.84523 63.84085 36.06819 1.000 51.82837 373 GLY A CA 1
ATOM 2525 C C . GLY A 1 373 ? 28.17498 64.55595 36.06804 1.000 48.59474 373 GLY A C 1
ATOM 2526 O O . GLY A 1 373 ? 28.50888 65.31110 36.99040 1.000 45.98148 373 GLY A O 1
ATOM 2527 N N . SER A 1 374 ? 28.93236 64.30702 35.00395 1.000 42.45254 374 SER A N 1
ATOM 2528 C CA . SER A 1 374 ? 30.18448 65.00198 34.78100 1.000 46.16695 374 SER A CA 1
ATOM 2529 C C . SER A 1 374 ? 30.14062 65.63383 33.40583 1.000 51.77388 374 SER A C 1
ATOM 2530 O O . SER A 1 374 ? 29.52480 65.09249 32.48086 1.000 55.09854 374 SER A O 1
ATOM 2533 N N . TYR A 1 375 ? 30.80913 66.77524 33.27102 1.000 50.55426 375 TYR A N 1
ATOM 2534 C CA . TYR A 1 375 ? 30.88314 67.48901 32.00133 1.000 50.05134 375 TYR A CA 1
ATOM 2535 C C . TYR A 1 375 ? 32.33393 67.53982 31.53958 1.000 50.55110 375 TYR A C 1
ATOM 2536 O O . TYR A 1 375 ? 33.18007 68.12684 32.21673 1.000 47.72449 375 TYR A O 1
ATOM 2545 N N . ARG A 1 376 ? 32.61144 66.92228 30.38748 1.000 58.43222 376 ARG A N 1
ATOM 2546 C CA . ARG A 1 376 ? 33.94169 66.83821 29.78920 1.000 52.90717 376 ARG A CA 1
ATOM 2547 C C . ARG A 1 376 ? 34.15333 67.85727 28.68132 1.000 54.54466 376 ARG A C 1
ATOM 2548 O O . ARG A 1 376 ? 35.28235 67.99643 28.19473 1.000 53.15060 376 ARG A O 1
ATOM 2556 N N . GLY A 1 377 ? 33.09827 68.54727 28.25516 1.000 57.69601 377 GLY A N 1
ATOM 2557 C CA . GLY A 1 377 ? 33.17765 69.48485 27.14325 1.000 60.35433 377 GLY A CA 1
ATOM 2558 C C . GLY A 1 377 ? 32.30494 69.10424 25.95563 1.000 60.44739 377 GLY A C 1
ATOM 2559 O O . GLY A 1 377 ? 31.73198 68.00824 25.91499 1.000 64.99093 377 GLY A O 1
#

Sequence (319 aa):
FDISMANFAMELYRQSFSNQSNSFFSPYSIVLTLAMTYFGSSGRTKQQLKDRLFSVDDQLQAMQLHLANRLFARNNLKLLPAYLTRIQKTFKADVDLVDFSNGAAAAEKINRWVARIKNLIPPDVLDEMTCLVLVNAIYFKGNWQTRFAPESTSKQYFSVDQNTNKLVDMMHVNDTFRHAEHEQFQILQLPYESSKLAMYVLLPKEKFGLEKLVNQLSGEQLLDSMEAVTSKKVSITFPKFKLEETLPLKKILLQLGLTSMFDHSRSVIVSDAFHKAFIEVNEEGSVAPPAVFIADHPFMFLIADMQTQTILFMGSYRG